Protein AF-A0A392NIC7-F1 (afdb_monomer)

pLDDT: mean 92.26, std 9.07, range [43.09, 98.81]

Radius of gyration: 23.96 Å; Cα contacts (8 Å, |Δi|>4): 378; chains: 1; bounding box: 56×52×59 Å

Solvent-accessible surface area (backbone atoms only — not comparable to full-atom values): 13527 Å² total; per-residue (Å²): 103,79,63,53,37,54,49,46,28,49,48,51,67,67,32,65,73,51,46,53,57,34,44,76,71,74,44,79,64,63,86,39,50,43,49,47,68,32,72,59,62,77,89,49,81,91,46,45,89,86,62,54,58,24,38,46,47,43,23,38,37,71,97,63,95,54,95,70,60,49,21,82,74,19,49,53,53,43,60,48,43,33,30,34,60,78,78,62,42,81,77,46,78,43,84,78,42,94,52,81,60,55,76,90,54,61,82,68,36,89,66,63,25,71,86,54,83,45,77,64,87,83,81,77,74,91,83,86,64,76,42,96,85,37,70,82,55,49,76,58,89,50,36,40,39,41,92,53,35,36,33,31,61,48,75,42,52,40,44,16,64,29,42,30,56,31,27,39,53,52,74,95,72,35,78,42,80,76,43,67,69,49,68,52,86,66,47,75,53,73,48,87,48,84,50,90,85,41,50,60,44,56,48,38,47,21,79,76,69,12,46,29,64,67,55,75,87,83,78,86,78,76,80,70,55,109

Organism: NCBI:txid97028

Mean predicted aligned error: 5.26 Å

InterPro domains:
  IPR000269 Copper amine oxidase [PTHR10638] (1-220)
  IPR015798 Copper amine oxidase, catalytic domain [PF01179] (138-220)
  IPR015802 Copper amine oxidase, N3-terminal [PF02728] (2-101)
  IPR016182 Copper amine oxidase, N-terminal [SSF54416] (3-114)
  IPR036460 Copper amine oxidase, catalytic domain superfamily [G3DSA:2.70.98.20] (117-222)
  IPR036460 Copper amine oxidase, catalytic domain superfamily [SSF49998] (120-219)

Foldseek 3Di:
DVVLLVLLLVLQLPPVVNCVLCVVQVRNDSVQKHKGFADQACDDPVNPVPFDKTWIWIFGFDPAPDPQTDRVQWTQDQWTWMARSVVSHTDDIDNGDRDHTDDDDLVVGPDAQVRSVGHDDPPDDDDDDEDPPDDQWDDDPQWIDHPQWIWGWDADQQFGTKIAQIWGQDPPVGTGTDDGIDTDNWDWDQDDDCDPPRNRRIDGCRVPPNPNNPDDDDDDDDPHDD

Nearest PDB structures (foldseek):
  3nbb-assembly1_A  TM=8.917E-01  e=3.736E-16  Ogataea angusta
  3sxx-assembly4_B  TM=8.957E-01  e=6.678E-16  Ogataea angusta
  3sxx-assembly1_A  TM=8.751E-01  e=2.794E-16  Ogataea angusta
  4kff-assembly1_A  TM=8.756E-01  e=2.961E-16  Ogataea angusta
  3sxx-assembly4_C  TM=8.778E-01  e=4.713E-16  Ogataea angusta

Sequence (226 aa):
DAMEYAECEAVVKDFPPFREAMKRRGIEDMDLVMVDAWCVGYHSEADAPNRRLAKPLIFCRSESDCPMENGYARPVEGISILVDIQNMVVLEFEDRKLIPLPPTDPLRNYTSGETRGGVDRSDVKPLQIIQPEGPSFRVNGHFIQWQKWNFRIGFTPREGLVIYSVAYIDGSRGRRPVAHRLSFVEMVVPYGDPNDPHYRKNAFDAGEDGLGKNAHSLKKVGYILF

Structure (mmCIF, N/CA/C/O backbone):
data_AF-A0A392NIC7-F1
#
_entry.id   AF-A0A392NIC7-F1
#
loop_
_atom_site.group_PDB
_atom_site.id
_atom_site.type_symbol
_atom_site.label_atom_id
_atom_site.label_alt_id
_atom_site.label_comp_id
_atom_site.label_asym_id
_atom_site.label_entity_id
_atom_site.label_seq_id
_atom_site.pdbx_PDB_ins_code
_atom_site.Cartn_x
_atom_site.Cartn_y
_atom_site.Cartn_z
_atom_site.occupancy
_atom_site.B_iso_or_equiv
_atom_site.auth_seq_id
_atom_site.auth_comp_id
_atom_site.auth_asym_id
_atom_site.auth_atom_id
_atom_site.pdbx_PDB_model_num
ATOM 1 N N . ASP A 1 1 ? -8.813 -8.831 0.743 1.00 77.50 1 ASP A N 1
ATOM 2 C CA . ASP A 1 1 ? -8.877 -8.235 -0.598 1.00 77.50 1 ASP A CA 1
ATOM 3 C C . ASP A 1 1 ? -9.541 -6.861 -0.472 1.00 77.50 1 ASP A C 1
ATOM 5 O O . ASP A 1 1 ? -9.820 -6.466 0.648 1.00 77.50 1 ASP A O 1
ATOM 9 N N . ALA A 1 2 ? -9.702 -6.082 -1.548 1.00 84.00 2 ALA A N 1
ATOM 10 C CA . ALA A 1 2 ? -10.230 -4.716 -1.391 1.00 84.00 2 ALA A CA 1
ATOM 11 C C . ALA A 1 2 ? -11.703 -4.698 -0.933 1.00 84.00 2 ALA A C 1
ATOM 13 O O . ALA A 1 2 ? -12.124 -3.767 -0.256 1.00 84.00 2 ALA A O 1
ATOM 14 N N . MET A 1 3 ? -12.465 -5.736 -1.285 1.00 91.12 3 MET A N 1
ATOM 15 C CA . MET A 1 3 ? -13.864 -5.887 -0.896 1.00 91.12 3 MET A CA 1
ATOM 16 C C . MET A 1 3 ? -13.969 -6.304 0.573 1.00 91.12 3 MET A C 1
ATOM 18 O O . MET A 1 3 ? -14.698 -5.663 1.317 1.00 91.12 3 MET A O 1
ATOM 22 N N . GLU A 1 4 ? -13.146 -7.259 1.018 1.00 92.00 4 GLU A N 1
ATOM 23 C CA . GLU A 1 4 ? -13.046 -7.658 2.428 1.00 92.00 4 GLU A CA 1
ATOM 24 C C . GLU A 1 4 ? -12.714 -6.462 3.339 1.00 92.00 4 GLU A C 1
ATOM 26 O O . GLU A 1 4 ? -13.202 -6.397 4.462 1.00 92.00 4 GLU A O 1
ATOM 31 N N . TYR A 1 5 ? -11.894 -5.504 2.883 1.00 92.94 5 TYR A N 1
ATOM 32 C CA . TYR A 1 5 ? -11.555 -4.315 3.682 1.00 92.94 5 TYR A CA 1
ATOM 33 C C . TYR A 1 5 ? -12.753 -3.370 3.818 1.00 92.94 5 TYR A C 1
ATOM 35 O O . TYR A 1 5 ? -13.029 -2.902 4.920 1.00 92.94 5 TYR A O 1
ATOM 43 N N . ALA A 1 6 ? -13.505 -3.152 2.735 1.00 95.06 6 ALA A N 1
ATOM 44 C CA . ALA A 1 6 ? -14.722 -2.342 2.765 1.00 95.06 6 ALA A CA 1
ATOM 45 C C . ALA A 1 6 ? -15.839 -2.994 3.603 1.00 95.06 6 ALA A C 1
ATOM 47 O O . ALA A 1 6 ? -16.538 -2.313 4.350 1.00 95.06 6 ALA A O 1
ATOM 48 N N . GLU A 1 7 ? -15.993 -4.315 3.514 1.00 97.06 7 GLU A N 1
ATOM 49 C CA . GLU A 1 7 ? -16.955 -5.079 4.314 1.00 97.06 7 GLU A CA 1
ATOM 50 C C . GLU A 1 7 ? -16.577 -5.082 5.801 1.00 97.06 7 GLU A C 1
ATOM 52 O O . GLU A 1 7 ? -17.439 -4.861 6.652 1.00 97.06 7 GLU A O 1
ATOM 57 N N . CYS A 1 8 ? -15.289 -5.247 6.125 1.00 97.75 8 CYS A N 1
ATOM 58 C CA . CYS A 1 8 ? -14.784 -5.122 7.493 1.00 97.75 8 CYS A CA 1
ATOM 59 C C . CYS A 1 8 ? -15.064 -3.725 8.066 1.00 97.75 8 CYS A C 1
ATOM 61 O O . CYS A 1 8 ? -15.562 -3.609 9.188 1.00 97.75 8 CYS A O 1
ATOM 63 N N . GLU A 1 9 ? -14.807 -2.669 7.286 1.00 97.81 9 GLU A N 1
ATOM 64 C CA . GLU A 1 9 ? -15.147 -1.301 7.675 1.00 97.81 9 GLU A CA 1
ATOM 65 C C . GLU A 1 9 ? -16.646 -1.156 7.975 1.00 97.81 9 GLU A C 1
ATOM 67 O O . GLU A 1 9 ? -17.011 -0.645 9.038 1.00 97.81 9 GLU A O 1
ATOM 72 N N . ALA A 1 10 ? -17.513 -1.634 7.080 1.00 97.75 10 ALA A N 1
ATOM 73 C CA . ALA A 1 10 ? -18.961 -1.543 7.244 1.00 97.75 10 ALA A CA 1
ATOM 74 C C . ALA A 1 10 ? -19.446 -2.265 8.513 1.00 97.75 10 ALA A C 1
ATOM 76 O O . ALA A 1 10 ? -20.148 -1.675 9.333 1.00 97.75 10 ALA A O 1
ATOM 77 N N . VAL A 1 11 ? -18.998 -3.506 8.731 1.00 98.31 11 VAL A N 1
ATOM 78 C CA . VAL A 1 11 ? -19.351 -4.313 9.912 1.00 98.31 11 VAL A CA 1
ATOM 79 C C . VAL A 1 11 ? -18.958 -3.619 11.212 1.00 98.31 11 VAL A C 1
ATOM 81 O O . VAL A 1 11 ? -19.729 -3.616 12.173 1.00 98.31 11 VAL A O 1
ATOM 84 N N . VAL A 1 12 ? -17.770 -3.013 11.257 1.00 98.50 12 VAL A N 1
ATOM 85 C CA . VAL A 1 12 ? -17.313 -2.271 12.436 1.00 98.50 12 VAL A CA 1
ATOM 86 C C . VAL A 1 12 ? -18.156 -1.011 12.641 1.00 98.50 12 VAL A C 1
ATOM 88 O O . VAL A 1 12 ? -18.599 -0.763 13.762 1.00 98.50 12 VAL A O 1
ATOM 91 N N . LYS A 1 13 ? -18.437 -0.241 11.582 1.00 98.31 13 LYS A N 1
ATOM 92 C CA . LYS A 1 13 ? -19.239 0.999 11.648 1.00 98.31 13 LYS A CA 1
ATOM 93 C C . LYS A 1 13 ? -20.701 0.761 12.043 1.00 98.31 13 LYS A C 1
ATOM 95 O O . LYS A 1 13 ? -21.307 1.632 12.679 1.00 98.31 13 LYS A O 1
ATOM 100 N N . ASP A 1 14 ? -21.241 -0.411 11.728 1.00 98.00 14 ASP A N 1
ATOM 101 C CA . ASP A 1 14 ? -22.593 -0.822 12.113 1.00 98.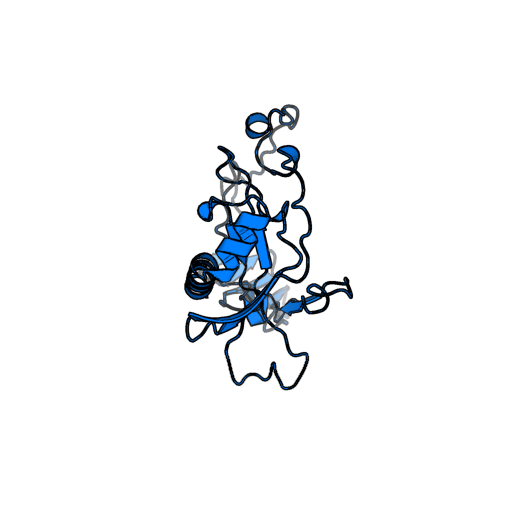00 14 ASP A CA 1
ATOM 102 C C . ASP A 1 14 ? -22.664 -1.425 13.521 1.00 98.00 14 ASP A C 1
ATOM 104 O O . ASP A 1 14 ? -23.746 -1.502 14.109 1.00 98.00 14 ASP A O 1
ATOM 108 N N . PHE A 1 15 ? -21.526 -1.801 14.114 1.00 98.56 15 PHE A N 1
ATOM 109 C CA . PHE A 1 15 ? -21.492 -2.431 15.428 1.00 98.56 15 PHE A CA 1
ATOM 110 C C . PHE A 1 15 ? -21.932 -1.450 16.538 1.00 98.56 15 PHE A C 1
ATOM 112 O O . PHE A 1 15 ? -21.233 -0.466 16.808 1.00 98.56 15 PHE A O 1
ATOM 119 N N . PRO A 1 16 ? -23.060 -1.683 17.248 1.00 98.38 16 PRO A N 1
ATOM 120 C CA . PRO A 1 16 ? -23.617 -0.686 18.167 1.00 98.38 16 PRO A CA 1
ATOM 121 C C . PRO A 1 16 ? -22.662 -0.239 19.290 1.00 98.38 16 PRO A C 1
ATOM 123 O O . PRO A 1 16 ? -22.561 0.968 19.518 1.00 98.38 16 PRO A O 1
ATOM 126 N N . PRO A 1 17 ? -21.896 -1.135 19.954 1.00 98.31 17 PRO A N 1
ATOM 127 C CA . PRO A 1 17 ? -20.905 -0.713 20.946 1.00 98.31 17 PRO A CA 1
ATOM 128 C C . PRO A 1 17 ? -19.819 0.219 20.385 1.00 98.31 17 PRO A C 1
ATOM 130 O O . PRO A 1 17 ? -19.387 1.137 21.085 1.00 98.31 17 PRO A O 1
ATOM 133 N N . PHE A 1 18 ? -19.415 0.029 19.122 1.00 98.44 18 PHE A N 1
ATOM 134 C CA . PHE A 1 18 ? -18.456 0.909 18.451 1.00 98.44 18 PHE A CA 1
ATOM 135 C C . PHE A 1 18 ? -19.055 2.296 18.215 1.00 98.44 18 PHE A C 1
ATOM 137 O O . PHE A 1 18 ? -18.432 3.299 18.562 1.00 98.44 18 PHE A O 1
ATOM 144 N N . ARG A 1 19 ? -20.300 2.366 17.730 1.00 98.25 19 ARG A N 1
ATOM 145 C CA . ARG A 1 19 ? -21.015 3.638 17.529 1.00 98.25 19 ARG A CA 1
ATOM 146 C C . ARG A 1 19 ? -21.148 4.432 18.829 1.00 98.25 19 ARG A C 1
ATOM 148 O O . ARG A 1 19 ? -20.922 5.638 18.837 1.00 98.25 19 ARG A O 1
ATOM 155 N N . GLU A 1 20 ? -21.451 3.771 19.944 1.00 97.81 20 GLU A N 1
ATOM 156 C CA . GLU A 1 20 ? -21.500 4.436 21.254 1.00 97.81 20 GLU A CA 1
ATOM 157 C C . GLU A 1 20 ? -20.118 4.932 21.714 1.00 97.81 20 GLU A C 1
ATOM 159 O O . GLU A 1 20 ? -20.005 6.012 22.296 1.00 97.81 20 GLU A O 1
ATOM 164 N N . ALA A 1 21 ? -19.043 4.195 21.417 1.00 97.50 21 ALA A N 1
ATOM 165 C CA . ALA A 1 21 ? -17.677 4.644 21.692 1.00 97.50 21 ALA A CA 1
ATOM 166 C C . ALA A 1 21 ? -17.248 5.844 20.828 1.00 97.50 21 ALA A C 1
ATOM 168 O O . ALA A 1 21 ? -16.524 6.713 21.326 1.00 97.50 21 ALA A O 1
ATOM 169 N N . MET A 1 22 ? -17.705 5.914 19.572 1.00 97.69 22 MET A N 1
ATOM 170 C CA . MET A 1 22 ? -17.523 7.073 18.687 1.00 97.69 22 MET A CA 1
ATOM 171 C C . MET A 1 22 ? -18.287 8.295 19.214 1.00 97.69 22 MET A C 1
ATOM 173 O O . MET A 1 22 ? -17.686 9.355 19.394 1.00 97.69 22 MET A O 1
ATOM 177 N N . LYS A 1 23 ? -19.558 8.134 19.606 1.00 96.44 23 LYS A N 1
ATOM 178 C CA . LYS A 1 23 ? -20.361 9.215 20.211 1.00 96.44 23 LYS A CA 1
ATOM 179 C C . LYS A 1 23 ? -19.721 9.791 21.472 1.00 96.44 23 LYS A C 1
ATOM 181 O O . LYS A 1 23 ? -19.649 11.006 21.622 1.00 96.44 23 LYS A O 1
ATOM 186 N N . ARG A 1 24 ? -19.176 8.947 22.361 1.00 95.56 24 ARG A N 1
ATOM 187 C CA . ARG A 1 24 ? -18.426 9.408 23.553 1.00 95.56 24 ARG A CA 1
ATOM 188 C C . ARG A 1 24 ? -17.207 10.271 23.213 1.00 95.56 24 ARG A C 1
ATOM 190 O O . ARG A 1 24 ? -16.754 11.036 24.060 1.00 95.56 24 ARG A O 1
ATOM 197 N N . ARG A 1 25 ? -16.671 10.140 21.999 1.00 95.19 25 ARG A N 1
ATOM 198 C CA . ARG A 1 25 ? -15.554 10.932 21.464 1.00 95.19 25 ARG A CA 1
ATOM 199 C C . ARG A 1 25 ? -16.019 12.142 20.645 1.00 95.19 25 ARG A C 1
ATOM 201 O O . ARG A 1 25 ? -15.178 12.832 20.078 1.00 95.19 25 ARG A O 1
ATOM 208 N N . GLY A 1 26 ? -17.327 12.406 20.593 1.00 93.88 26 GLY A N 1
ATOM 209 C CA . GLY A 1 26 ? -17.918 13.487 19.803 1.00 93.88 26 GLY A CA 1
ATOM 210 C C . GLY A 1 26 ? -17.956 13.203 18.300 1.00 93.88 26 GLY A C 1
ATOM 211 O O . GLY A 1 26 ? -18.016 14.142 17.516 1.00 93.88 26 GLY A O 1
ATOM 212 N N . ILE A 1 27 ? -17.878 11.932 17.893 1.00 95.00 27 ILE A N 1
ATOM 213 C CA . ILE A 1 27 ? -17.964 11.511 16.492 1.00 95.00 27 ILE A CA 1
ATOM 214 C C . ILE A 1 27 ? -19.357 10.924 16.272 1.00 95.00 27 ILE A C 1
ATOM 216 O O . ILE A 1 27 ? -19.650 9.814 16.721 1.00 95.00 27 ILE A O 1
ATOM 220 N N . GLU A 1 28 ? -20.225 11.690 15.619 1.00 92.56 28 GLU A N 1
ATOM 221 C CA . GLU A 1 28 ? -21.591 11.260 15.291 1.00 92.56 28 GLU A CA 1
ATOM 222 C C . GLU A 1 28 ? -21.722 10.812 13.833 1.00 92.56 28 GLU A C 1
ATOM 224 O O . GLU A 1 28 ? -22.462 9.868 13.544 1.00 92.56 28 GLU A O 1
ATOM 229 N N . ASP A 1 29 ? -20.966 11.449 12.937 1.00 94.69 29 ASP A N 1
ATOM 230 C CA . ASP A 1 29 ? -20.912 11.086 11.529 1.00 94.69 29 ASP A CA 1
ATOM 231 C C . ASP A 1 29 ? -19.914 9.943 11.296 1.00 94.69 29 ASP A C 1
ATOM 233 O O . ASP A 1 29 ? -18.691 10.104 11.349 1.00 94.69 29 ASP A O 1
ATOM 237 N N . MET A 1 30 ? -20.460 8.760 11.027 1.00 95.81 30 MET A N 1
ATOM 238 C CA . MET A 1 30 ? -19.669 7.569 10.740 1.00 95.81 30 MET A CA 1
ATOM 239 C C . MET A 1 30 ? -19.042 7.601 9.347 1.00 95.81 30 MET A C 1
ATOM 241 O O . MET A 1 30 ? -18.080 6.869 9.121 1.00 95.81 30 MET A O 1
ATOM 245 N N . ASP A 1 31 ? -19.508 8.445 8.426 1.00 93.38 31 ASP A N 1
ATOM 246 C CA . ASP A 1 31 ? -18.895 8.578 7.102 1.00 93.38 31 ASP A CA 1
ATOM 247 C C . ASP A 1 31 ? -17.496 9.198 7.196 1.00 93.38 31 ASP A C 1
ATOM 249 O O . ASP A 1 31 ? -16.637 8.945 6.348 1.00 93.38 31 ASP A O 1
ATOM 253 N N . LEU A 1 32 ? -17.204 9.928 8.274 1.00 93.88 32 LEU A N 1
ATOM 254 C CA . LEU A 1 32 ? -15.870 10.452 8.570 1.00 93.88 32 LEU A CA 1
ATOM 255 C C . LEU A 1 32 ? -14.923 9.400 9.162 1.00 93.88 32 LEU A C 1
ATOM 257 O O . LEU A 1 32 ? -13.704 9.593 9.127 1.00 93.88 32 LEU A O 1
ATOM 261 N N . VAL A 1 33 ? -15.458 8.300 9.696 1.00 96.25 33 VAL A N 1
ATOM 262 C CA . VAL A 1 33 ? -14.677 7.232 10.327 1.00 96.25 33 VAL A CA 1
ATOM 263 C C . VAL A 1 33 ? -14.124 6.294 9.262 1.00 96.25 33 VAL A C 1
ATOM 265 O O . VAL A 1 33 ? -14.872 5.758 8.447 1.00 96.25 33 VAL A O 1
ATOM 268 N N . MET A 1 34 ? -12.812 6.084 9.320 1.00 96.62 34 MET A N 1
ATOM 269 C CA . MET A 1 34 ? -12.063 5.118 8.524 1.00 96.62 34 MET A CA 1
ATOM 270 C C . MET A 1 34 ? -11.663 3.940 9.413 1.00 96.62 34 MET A C 1
ATOM 272 O O . MET A 1 34 ? -11.208 4.136 10.547 1.00 96.62 34 MET A O 1
ATOM 276 N N . VAL A 1 35 ? -11.816 2.725 8.891 1.00 97.50 35 VAL A N 1
ATOM 277 C CA . VAL A 1 35 ? -11.486 1.480 9.588 1.00 97.50 35 VAL A CA 1
ATOM 278 C C . VAL A 1 35 ? -10.488 0.700 8.738 1.00 97.50 35 VAL A C 1
ATOM 280 O O . VAL A 1 35 ? -10.850 0.057 7.758 1.00 97.50 35 VAL A O 1
ATOM 283 N N . ASP A 1 36 ? -9.223 0.715 9.138 1.00 95.31 36 ASP A N 1
ATOM 284 C CA . ASP A 1 36 ? -8.166 0.016 8.416 1.00 95.31 36 ASP A CA 1
ATOM 285 C C . ASP A 1 36 ? -8.024 -1.404 8.963 1.00 95.31 36 ASP A C 1
ATOM 287 O O . ASP A 1 36 ? -7.561 -1.592 10.091 1.00 95.31 36 ASP A O 1
ATOM 291 N N . ALA A 1 37 ? -8.404 -2.408 8.171 1.00 94.56 37 ALA A N 1
ATOM 292 C CA . ALA A 1 37 ? -8.392 -3.826 8.538 1.00 94.56 37 ALA A CA 1
ATOM 293 C C . ALA A 1 37 ? -6.966 -4.414 8.633 1.00 94.56 37 ALA A C 1
ATOM 295 O O . ALA A 1 37 ? -6.536 -5.202 7.797 1.00 94.56 37 ALA A O 1
ATOM 296 N N . TRP A 1 38 ? -6.231 -4.035 9.679 1.00 94.31 38 TRP A N 1
ATOM 297 C CA . TRP A 1 38 ? -4.864 -4.496 9.925 1.00 94.31 38 TRP A CA 1
ATOM 298 C C . TRP A 1 38 ? -4.782 -5.987 10.258 1.00 94.31 38 TRP A C 1
ATOM 300 O O . TRP A 1 38 ? -5.613 -6.524 10.999 1.00 94.31 38 TRP A O 1
ATOM 310 N N . CYS A 1 39 ? -3.711 -6.624 9.781 1.00 91.19 39 CYS A N 1
ATOM 311 C CA . CYS A 1 39 ? -3.357 -7.995 10.122 1.00 91.19 39 CYS A CA 1
ATOM 312 C C . CYS A 1 39 ? -3.138 -8.169 11.638 1.00 91.19 39 CYS A C 1
ATOM 314 O O . CYS A 1 39 ? -2.837 -7.226 12.384 1.00 91.19 39 CYS A O 1
ATOM 316 N N . VAL A 1 40 ? -3.337 -9.399 12.116 1.00 91.62 40 VAL A N 1
ATOM 317 C CA . VAL A 1 40 ? -3.263 -9.719 13.551 1.00 91.62 40 VAL A CA 1
ATOM 318 C C . VAL A 1 40 ? -1.884 -10.176 14.017 1.00 91.62 40 VAL A C 1
ATOM 320 O O . VAL A 1 40 ? -1.615 -10.099 15.216 1.00 91.62 40 VAL A O 1
ATOM 323 N N . GLY A 1 41 ? -1.021 -10.613 13.095 1.00 91.81 41 GLY A N 1
ATOM 324 C CA . GLY A 1 41 ? 0.226 -11.300 13.428 1.00 91.81 41 GLY A CA 1
ATOM 325 C C . GLY A 1 41 ? -0.008 -12.628 14.163 1.00 91.81 41 GLY A C 1
ATOM 326 O O . GLY A 1 41 ? -1.126 -13.129 14.233 1.00 91.81 41 GLY A O 1
ATOM 327 N N . TYR A 1 42 ? 1.058 -13.204 14.720 1.00 91.75 42 TYR A N 1
ATOM 328 C CA . TYR A 1 42 ? 0.983 -14.384 15.587 1.00 91.75 42 TYR A CA 1
ATOM 329 C C . TYR A 1 42 ? 1.715 -14.093 16.896 1.00 91.75 42 TYR A C 1
ATOM 331 O O . TYR A 1 42 ? 2.947 -14.046 16.917 1.00 91.75 42 TYR A O 1
ATOM 339 N N . HIS A 1 43 ? 0.969 -13.872 17.981 1.00 88.06 43 HIS A N 1
ATOM 340 C CA . HIS A 1 43 ? 1.538 -13.545 19.294 1.00 88.06 43 HIS A CA 1
ATOM 341 C C . HIS A 1 43 ? 1.270 -14.627 20.344 1.00 88.06 43 HIS A C 1
ATOM 343 O O . HIS A 1 43 ? 2.000 -14.725 21.331 1.00 88.06 43 HIS A O 1
ATOM 349 N N . SER A 1 44 ? 0.250 -15.457 20.133 1.00 89.12 44 SER A N 1
ATOM 350 C CA . SER A 1 44 ? -0.071 -16.614 20.967 1.00 89.12 44 SER A CA 1
ATOM 351 C C . SER A 1 44 ? -0.894 -17.641 20.182 1.00 89.12 44 SER A C 1
ATOM 353 O O . SER A 1 44 ? -1.363 -17.352 19.086 1.00 89.12 44 SER A O 1
ATOM 355 N N . GLU A 1 45 ? -1.149 -18.813 20.768 1.00 87.81 45 GLU A N 1
ATOM 356 C CA . GLU A 1 45 ? -2.043 -19.834 20.187 1.00 87.81 45 GLU A CA 1
ATOM 357 C C . GLU A 1 45 ? -3.472 -19.318 19.927 1.00 87.81 45 GLU A C 1
ATOM 359 O O . GLU A 1 45 ? -4.192 -19.875 19.101 1.00 87.81 45 GLU A O 1
ATOM 364 N N . ALA A 1 46 ? -3.892 -18.236 20.595 1.00 80.94 46 ALA A N 1
ATOM 365 C CA . ALA A 1 46 ? -5.170 -17.586 20.307 1.00 80.94 46 ALA A CA 1
ATOM 366 C C . ALA A 1 46 ? -5.204 -16.942 18.905 1.00 80.94 46 ALA A C 1
ATOM 368 O O . ALA A 1 46 ? -6.280 -16.813 18.328 1.00 80.94 46 ALA A O 1
ATOM 369 N N . ASP A 1 47 ? -4.039 -16.593 18.347 1.00 80.94 47 ASP A N 1
ATOM 370 C CA . ASP A 1 47 ? -3.873 -16.040 16.997 1.00 80.94 47 ASP A CA 1
ATOM 371 C C . ASP A 1 47 ? -3.512 -17.128 15.963 1.00 80.94 47 ASP A C 1
ATOM 373 O O . ASP A 1 47 ? -3.099 -16.813 14.844 1.00 80.94 47 ASP A O 1
ATOM 377 N N . ALA A 1 48 ? -3.608 -18.417 16.324 1.00 83.75 48 ALA A N 1
ATOM 378 C CA . ALA A 1 48 ? -3.334 -19.513 15.399 1.00 83.75 48 ALA A CA 1
ATOM 379 C C . ALA A 1 48 ? -4.131 -19.348 14.093 1.00 83.75 48 ALA A C 1
ATOM 381 O O . ALA A 1 48 ? -5.260 -18.855 14.120 1.00 83.75 48 ALA A O 1
ATOM 382 N N . PRO A 1 49 ? -3.595 -19.795 12.939 1.00 84.31 49 PRO A N 1
ATOM 383 C CA . PRO A 1 49 ? -4.218 -19.600 11.627 1.00 84.31 49 PRO A CA 1
ATOM 384 C C . PRO A 1 49 ? -5.427 -20.532 11.399 1.00 84.31 49 PRO A C 1
ATOM 386 O O . PRO A 1 49 ? -5.587 -21.126 10.336 1.00 84.31 49 PRO A O 1
ATOM 389 N N . ASN A 1 50 ? -6.278 -20.696 12.414 1.00 89.75 50 ASN A N 1
ATOM 390 C CA . ASN A 1 50 ? -7.553 -21.402 12.355 1.00 89.75 50 ASN A CA 1
ATOM 391 C C . ASN A 1 50 ? -8.698 -20.497 11.863 1.00 89.75 50 ASN A C 1
ATOM 393 O O . ASN A 1 50 ? -9.749 -21.005 11.474 1.00 89.75 50 ASN A O 1
ATOM 397 N N . ARG A 1 51 ? -8.497 -19.173 11.875 1.00 90.69 51 ARG A N 1
ATOM 398 C CA . ARG A 1 51 ? -9.455 -18.152 11.444 1.00 90.69 51 ARG A CA 1
ATOM 399 C C . ARG A 1 51 ? -8.750 -17.056 10.661 1.00 90.69 51 ARG A C 1
ATOM 401 O O . ARG A 1 51 ? -7.564 -16.793 10.849 1.00 90.69 51 ARG A O 1
ATOM 408 N N . ARG A 1 52 ? -9.511 -16.382 9.803 1.00 93.06 52 ARG A N 1
ATOM 409 C CA . ARG A 1 52 ? -9.066 -15.190 9.083 1.00 93.06 52 ARG A CA 1
ATOM 410 C C . ARG A 1 52 ? -9.450 -13.967 9.912 1.00 93.06 52 ARG A C 1
AT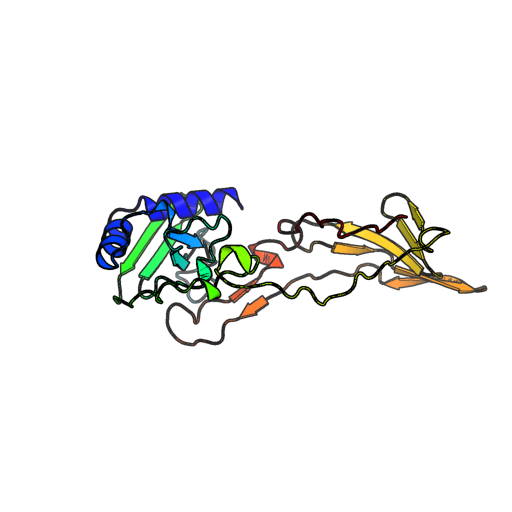OM 412 O O . ARG A 1 52 ? -10.619 -13.594 9.962 1.00 93.06 52 ARG A O 1
ATOM 419 N N . LEU A 1 53 ? -8.480 -13.398 10.619 1.00 94.06 53 LEU A N 1
ATOM 420 C CA . LEU A 1 53 ? -8.715 -12.345 11.604 1.00 94.06 53 LEU A CA 1
ATOM 421 C C . LEU A 1 53 ? -8.117 -11.011 11.153 1.00 94.06 53 LEU A C 1
ATOM 423 O O . LEU A 1 53 ? -7.058 -10.981 10.526 1.00 94.06 53 LEU A O 1
ATOM 427 N N . ALA A 1 54 ? -8.765 -9.917 11.545 1.00 94.69 54 ALA A N 1
ATOM 428 C CA . ALA A 1 54 ? -8.216 -8.568 11.493 1.00 94.69 54 ALA A CA 1
ATOM 429 C C . ALA A 1 54 ? -8.335 -7.901 12.867 1.00 94.69 54 ALA A C 1
ATOM 431 O O . ALA A 1 54 ? -9.291 -8.144 13.608 1.00 94.69 54 ALA A O 1
ATOM 432 N N . LYS A 1 55 ? -7.383 -7.026 13.193 1.00 94.56 55 LYS A N 1
ATOM 433 C CA . LYS A 1 55 ? -7.441 -6.133 14.358 1.00 94.56 55 LYS A CA 1
ATOM 434 C C . LYS A 1 55 ? -7.383 -4.686 13.861 1.00 94.56 55 LYS A C 1
ATOM 436 O O . LYS A 1 55 ? -6.279 -4.122 13.808 1.00 94.56 55 LYS A O 1
ATOM 441 N N . PRO A 1 56 ? -8.531 -4.112 13.450 1.00 95.88 56 PRO A N 1
ATOM 442 C CA . PRO A 1 56 ? -8.560 -2.839 12.754 1.00 95.88 56 PRO A CA 1
ATOM 443 C C . PRO A 1 56 ? -7.975 -1.671 13.547 1.00 95.88 56 PRO A C 1
ATOM 445 O O . PRO A 1 56 ? -8.008 -1.655 14.778 1.00 95.88 56 PRO A O 1
ATOM 448 N N . LEU A 1 57 ? -7.462 -0.681 12.821 1.00 95.81 57 LEU A N 1
ATOM 449 C CA . LEU A 1 57 ? -7.085 0.625 13.351 1.00 95.81 57 LEU A CA 1
ATOM 450 C C . LEU A 1 57 ? -8.090 1.668 12.885 1.00 95.81 57 LEU A C 1
ATOM 452 O O . LEU A 1 57 ? -8.557 1.620 11.750 1.00 95.81 57 LEU A O 1
ATOM 456 N N . ILE A 1 58 ? -8.419 2.604 13.767 1.00 97.06 58 ILE A N 1
ATOM 457 C CA . ILE A 1 58 ? -9.494 3.559 13.526 1.00 97.06 58 ILE A CA 1
ATOM 458 C C . ILE A 1 58 ? -8.905 4.950 13.351 1.00 97.06 58 ILE A C 1
ATOM 460 O O . ILE A 1 58 ? -8.084 5.399 14.153 1.00 97.06 58 ILE A O 1
ATOM 464 N N . PHE A 1 59 ? -9.365 5.649 12.324 1.00 96.62 59 PHE A N 1
ATOM 465 C CA . PHE A 1 59 ? -8.997 7.028 12.039 1.00 96.62 59 PHE A CA 1
ATOM 466 C C . PHE A 1 59 ? -10.256 7.843 11.763 1.00 96.62 59 PHE A C 1
ATOM 468 O O . PHE A 1 59 ? -11.284 7.298 11.368 1.00 96.62 59 PHE A O 1
ATOM 475 N N . CYS A 1 60 ? -10.198 9.154 11.977 1.00 95.06 60 CYS A N 1
ATOM 476 C CA . CYS A 1 60 ? -11.350 10.023 11.759 1.00 95.06 60 CYS A CA 1
ATOM 477 C C . CYS A 1 60 ? -10.965 11.238 10.922 1.00 95.06 60 CYS A C 1
ATOM 479 O O . CYS A 1 60 ? -10.219 12.116 11.363 1.00 95.06 60 CYS A O 1
ATOM 481 N N . ARG A 1 61 ? -11.547 11.342 9.730 1.00 92.75 61 ARG A N 1
ATOM 482 C CA . ARG A 1 61 ? -11.476 12.557 8.916 1.00 92.75 61 ARG A CA 1
ATOM 483 C C . ARG A 1 61 ? -12.134 13.727 9.647 1.00 92.75 61 ARG A C 1
ATOM 485 O O . ARG A 1 61 ? -12.887 13.538 10.606 1.00 92.75 61 ARG A O 1
ATOM 492 N N . SER A 1 62 ? -11.776 14.942 9.256 1.00 87.19 62 SER A N 1
ATOM 493 C CA . SER A 1 62 ? -12.501 16.135 9.686 1.00 87.19 62 SER A CA 1
ATOM 494 C C . SER A 1 62 ? -13.655 16.417 8.721 1.00 87.19 62 SER A C 1
ATOM 496 O O . SER A 1 62 ? -13.610 15.984 7.569 1.00 87.19 62 SER A O 1
ATOM 498 N N . GLU A 1 63 ? -14.690 17.120 9.187 1.00 77.19 63 GLU A N 1
ATOM 499 C CA . GLU A 1 63 ? -15.668 17.726 8.280 1.00 77.19 63 GLU A CA 1
ATOM 500 C C . GLU A 1 63 ? -14.939 18.789 7.458 1.00 77.19 63 GLU A C 1
ATOM 502 O O . GLU A 1 63 ? -14.442 19.781 7.995 1.00 77.19 63 GLU A O 1
ATOM 507 N N . SER A 1 64 ? -14.784 18.524 6.166 1.00 71.62 64 SER A N 1
ATOM 508 C CA . SER A 1 64 ? -13.915 19.292 5.286 1.00 71.62 64 SER A CA 1
ATOM 509 C C . SER A 1 64 ? -14.381 19.109 3.849 1.00 71.62 64 SER A C 1
ATOM 511 O O . SER A 1 64 ? -14.691 17.995 3.428 1.00 71.62 64 SER A O 1
ATOM 513 N N . ASP A 1 65 ? -14.367 20.191 3.073 1.00 66.75 65 ASP A N 1
ATOM 514 C CA . ASP A 1 65 ? -14.648 20.151 1.632 1.00 66.75 65 ASP A CA 1
ATOM 515 C C . ASP A 1 65 ? -13.485 19.532 0.832 1.00 66.75 65 ASP A C 1
ATOM 517 O O . ASP A 1 65 ? -13.523 19.461 -0.398 1.00 66.75 65 ASP A O 1
ATOM 521 N N . CYS A 1 66 ? -12.416 19.100 1.511 1.00 67.44 66 CYS A N 1
ATOM 522 C CA . CYS A 1 66 ? -11.268 18.469 0.889 1.00 67.44 66 CYS A CA 1
ATOM 523 C C . CYS A 1 66 ? -11.592 17.013 0.501 1.00 67.44 66 CYS A C 1
ATOM 525 O O . CYS A 1 66 ? -11.672 16.145 1.374 1.00 67.44 66 CYS A O 1
ATOM 527 N N . PRO A 1 67 ? -11.657 16.670 -0.801 1.00 63.28 67 PRO A N 1
ATOM 528 C CA . PRO A 1 67 ? -11.877 15.286 -1.231 1.00 63.28 67 PRO A CA 1
ATOM 529 C C . PRO A 1 67 ? -10.705 14.350 -0.879 1.00 63.28 67 PRO A C 1
ATOM 531 O O . PRO A 1 67 ? -10.811 13.139 -1.047 1.00 63.28 67 PRO A O 1
ATOM 534 N N . MET A 1 68 ? -9.580 14.904 -0.414 1.00 74.56 68 MET A N 1
ATOM 535 C CA . MET A 1 68 ? -8.348 14.197 -0.052 1.00 74.56 68 MET A CA 1
ATOM 536 C C . MET A 1 68 ? -7.966 14.418 1.421 1.00 74.56 68 MET A C 1
ATOM 538 O O . MET A 1 68 ? -6.782 14.448 1.757 1.00 74.56 68 MET A O 1
ATOM 542 N N . GLU A 1 69 ? -8.957 14.622 2.290 1.00 86.50 69 GLU A N 1
ATOM 543 C CA . GLU A 1 69 ? -8.746 14.791 3.729 1.00 86.50 69 GLU A CA 1
ATOM 544 C C . GLU A 1 69 ? -7.928 13.630 4.322 1.00 86.50 69 GLU A C 1
ATOM 546 O O . GLU A 1 69 ? -8.256 12.451 4.159 1.00 86.50 69 GLU A O 1
ATOM 551 N N . ASN A 1 70 ? -6.863 13.967 5.048 1.00 91.31 70 ASN A N 1
ATOM 552 C CA . ASN A 1 70 ? -5.938 13.002 5.622 1.00 91.31 70 ASN A CA 1
ATOM 553 C C . ASN A 1 70 ? -6.435 12.475 6.981 1.00 91.31 70 ASN A C 1
ATOM 555 O O . ASN A 1 70 ? -6.010 12.945 8.039 1.00 91.31 70 ASN A O 1
ATOM 559 N N . GLY A 1 71 ? -7.295 11.453 6.962 1.00 93.06 71 GLY A N 1
ATOM 560 C CA . GLY A 1 71 ? -7.801 10.814 8.186 1.00 93.06 71 GLY A CA 1
ATOM 561 C C . GLY A 1 71 ? -6.703 10.229 9.084 1.00 93.06 71 GLY A C 1
ATOM 562 O O . GLY A 1 71 ? -6.808 10.308 10.309 1.00 93.06 71 GLY A O 1
ATOM 563 N N . TYR A 1 72 ? -5.598 9.741 8.507 1.00 94.56 72 TYR A N 1
ATOM 564 C CA . TYR A 1 72 ? -4.466 9.172 9.255 1.00 94.56 72 TYR A CA 1
ATOM 565 C C . TYR A 1 72 ? -3.821 10.146 10.248 1.00 94.56 72 TYR A C 1
ATOM 567 O O . TYR A 1 72 ? -3.176 9.723 11.206 1.00 94.56 72 TYR A O 1
ATOM 575 N N . ALA A 1 73 ? -4.018 11.454 10.066 1.00 94.50 73 ALA A N 1
ATOM 576 C CA . ALA A 1 73 ? -3.555 12.484 10.990 1.00 94.50 73 ALA A CA 1
ATOM 577 C C . ALA A 1 73 ? -4.352 12.557 12.309 1.00 94.50 73 ALA A C 1
ATOM 579 O O . ALA A 1 73 ? -3.989 13.329 13.207 1.00 94.50 73 ALA A O 1
ATOM 580 N N . ARG A 1 74 ? -5.456 11.807 12.413 1.00 95.44 74 ARG A N 1
ATOM 581 C CA . ARG A 1 74 ? -6.391 11.810 13.543 1.00 95.44 74 ARG A CA 1
ATOM 582 C C . ARG A 1 74 ? -6.784 10.371 13.926 1.00 95.44 74 ARG A C 1
ATOM 584 O O . ARG A 1 74 ? -7.942 9.985 13.747 1.00 95.44 74 ARG A O 1
ATOM 591 N N . PRO A 1 75 ? -5.836 9.561 14.436 1.00 95.69 75 PRO A N 1
ATOM 592 C CA . PRO A 1 75 ? -6.139 8.239 14.976 1.00 95.69 75 PRO A CA 1
ATOM 593 C C . PRO A 1 75 ? -7.128 8.321 16.141 1.00 95.69 75 PRO A C 1
ATOM 595 O O . PRO A 1 75 ? -7.061 9.226 16.979 1.00 95.69 75 PRO A O 1
ATOM 598 N N . VAL A 1 76 ? -8.029 7.344 16.200 1.00 96.19 76 VAL A N 1
ATOM 599 C CA . VAL A 1 76 ? -8.943 7.131 17.320 1.00 96.19 76 VAL A CA 1
ATOM 600 C C . VAL A 1 76 ? -8.362 6.034 18.205 1.00 96.19 76 VAL A C 1
ATOM 602 O O . VAL A 1 76 ? -8.540 4.844 17.960 1.00 96.19 76 VAL A O 1
ATOM 605 N N . GLU A 1 77 ? -7.641 6.460 19.237 1.00 94.81 77 GLU A N 1
ATOM 606 C CA . GLU A 1 77 ? -6.899 5.564 20.121 1.00 94.81 77 GLU A CA 1
ATOM 607 C C . GLU A 1 77 ? -7.737 5.050 21.307 1.00 94.81 77 GLU A C 1
ATOM 609 O O . GLU A 1 77 ? -8.789 5.593 21.677 1.00 94.81 77 GLU A O 1
ATOM 614 N N . GLY A 1 78 ? -7.222 3.991 21.940 1.00 94.06 78 GLY A N 1
ATOM 615 C CA . GLY A 1 78 ? -7.793 3.397 23.152 1.00 94.06 78 GLY A CA 1
ATOM 616 C C . GLY A 1 78 ? -8.962 2.442 22.906 1.00 94.06 78 GLY A C 1
ATOM 617 O O . GLY A 1 78 ? -9.638 2.065 23.863 1.00 94.06 78 GLY A O 1
ATOM 618 N N . ILE A 1 79 ? -9.182 2.042 21.652 1.00 94.44 79 ILE A N 1
ATOM 619 C CA . ILE A 1 79 ? -10.163 1.032 21.248 1.00 94.44 79 ILE A CA 1
ATOM 620 C C . ILE A 1 79 ? -9.423 -0.186 20.691 1.00 94.44 79 ILE A C 1
ATOM 622 O O . ILE A 1 79 ? -8.481 -0.044 19.914 1.00 94.44 79 ILE A O 1
ATOM 626 N N . SER A 1 80 ? -9.873 -1.380 21.069 1.00 94.62 80 SER A N 1
ATOM 627 C CA . SER A 1 80 ? -9.443 -2.654 20.496 1.00 94.62 80 SER A CA 1
ATOM 628 C C . SER A 1 80 ? -10.641 -3.360 19.873 1.00 94.62 80 SER A C 1
ATOM 630 O O . SER A 1 80 ? -11.710 -3.431 20.482 1.00 94.62 80 SER A O 1
ATOM 632 N N . ILE A 1 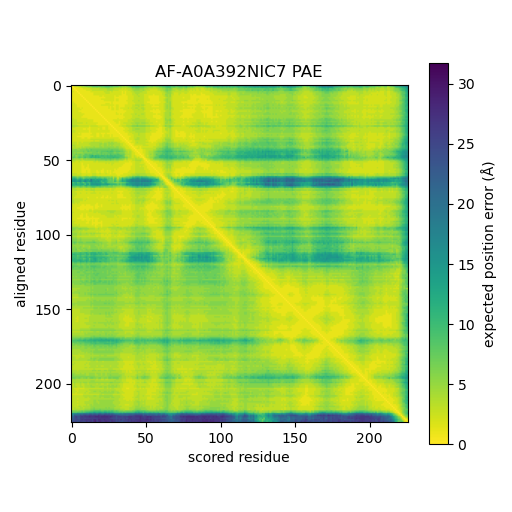81 ? -10.463 -3.875 18.658 1.00 96.56 81 ILE A N 1
ATOM 633 C CA . ILE A 1 81 ? -11.492 -4.593 17.905 1.00 96.56 81 ILE A CA 1
ATOM 634 C C . ILE A 1 81 ? -10.840 -5.828 17.290 1.00 96.56 81 ILE A C 1
ATOM 636 O O . ILE A 1 81 ? -9.763 -5.721 16.704 1.00 96.56 81 ILE A O 1
ATOM 640 N N . LEU A 1 82 ? -11.494 -6.980 17.405 1.00 95.69 82 LEU A N 1
ATOM 641 C CA . LEU A 1 82 ? -11.133 -8.199 16.687 1.00 95.69 82 LEU A CA 1
ATOM 642 C C . LEU A 1 82 ? -12.282 -8.578 15.759 1.00 95.69 82 LEU A C 1
ATOM 644 O O . LEU A 1 82 ? -13.417 -8.739 16.208 1.00 95.69 82 LEU A O 1
ATOM 648 N N . VAL A 1 83 ? -11.983 -8.745 14.477 1.00 97.12 83 VAL A N 1
ATOM 649 C CA . VAL A 1 83 ? -12.968 -9.078 13.446 1.00 97.12 83 VAL A CA 1
ATOM 650 C C . VAL A 1 83 ? -12.600 -10.410 12.812 1.00 97.12 83 VAL A C 1
ATOM 652 O O . VAL A 1 83 ? -11.456 -10.618 12.409 1.00 97.12 83 VAL A O 1
ATOM 655 N N . ASP A 1 84 ? -13.576 -11.308 12.707 1.00 95.50 84 ASP A N 1
ATOM 656 C CA . ASP A 1 84 ? -13.509 -12.431 11.778 1.00 95.5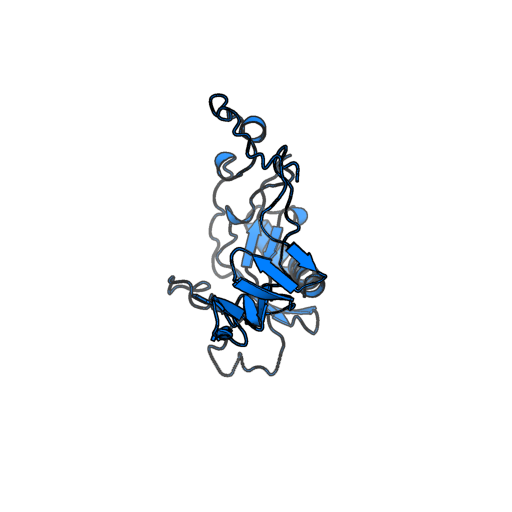0 84 ASP A CA 1
ATOM 657 C C . ASP A 1 84 ? -13.881 -11.916 10.392 1.00 95.50 84 ASP A C 1
ATOM 659 O O . ASP A 1 84 ? -15.055 -11.666 10.117 1.00 95.50 84 ASP A O 1
ATOM 663 N N . ILE A 1 85 ? -12.882 -11.739 9.532 1.00 94.88 85 ILE A N 1
ATOM 664 C CA . ILE A 1 85 ? -13.091 -11.198 8.185 1.00 94.88 85 ILE A CA 1
ATOM 665 C C . ILE A 1 85 ? -13.545 -12.264 7.188 1.00 94.88 85 ILE A C 1
ATOM 667 O O . ILE A 1 85 ? -13.875 -11.934 6.062 1.00 94.88 85 ILE A O 1
ATOM 671 N N . GLN A 1 86 ? -13.583 -13.542 7.568 1.00 93.75 86 GLN A N 1
ATOM 672 C CA . GLN A 1 86 ? -14.207 -14.565 6.731 1.00 93.75 86 GLN A CA 1
ATOM 673 C C . GLN A 1 86 ? -15.727 -14.575 6.917 1.00 93.75 86 GLN A C 1
ATOM 675 O O . GLN A 1 86 ? -16.462 -14.784 5.957 1.00 93.75 86 GLN A O 1
ATOM 680 N N . ASN A 1 87 ? -16.196 -14.370 8.149 1.00 95.69 87 ASN A N 1
ATOM 681 C CA . ASN A 1 87 ? -17.624 -14.373 8.477 1.00 95.69 87 ASN A CA 1
ATOM 682 C C . ASN A 1 87 ? -18.225 -12.966 8.599 1.00 95.69 87 ASN A C 1
ATOM 684 O O . ASN A 1 87 ? -19.438 -12.847 8.745 1.00 95.69 87 ASN A O 1
ATOM 688 N N . MET A 1 88 ? -17.393 -11.921 8.542 1.00 96.88 88 MET A N 1
ATOM 689 C CA . MET A 1 88 ? -17.786 -10.517 8.681 1.00 96.88 88 MET A CA 1
ATOM 690 C C . MET A 1 88 ? -18.510 -10.239 10.008 1.00 96.88 88 MET A C 1
ATOM 692 O O . MET A 1 88 ? -19.602 -9.679 10.053 1.00 96.88 88 MET A O 1
ATOM 696 N N . VAL A 1 89 ? -17.876 -10.648 11.118 1.00 97.31 89 VAL A N 1
ATOM 697 C CA . VAL A 1 89 ? -18.416 -10.503 12.483 1.00 97.31 89 VAL A CA 1
ATOM 698 C C . VAL A 1 89 ? -17.366 -9.934 13.437 1.00 97.31 89 VAL A C 1
ATOM 700 O O . VAL A 1 89 ? -16.232 -10.415 13.491 1.00 97.31 89 VAL A O 1
ATOM 703 N N . VAL A 1 90 ? -17.767 -8.952 14.248 1.00 98.31 90 VAL A N 1
ATOM 704 C CA . VAL A 1 90 ? -16.974 -8.469 15.389 1.00 98.31 90 VAL A CA 1
ATOM 705 C C . VAL A 1 90 ? -16.998 -9.516 16.504 1.00 98.31 90 VAL A C 1
ATOM 707 O O . VAL A 1 90 ? -18.061 -9.863 17.016 1.00 98.31 90 VAL A O 1
ATOM 710 N N . LEU A 1 91 ? -15.826 -10.019 16.879 1.00 96.00 91 LEU A N 1
ATOM 711 C CA . LEU A 1 91 ? -15.654 -11.042 17.913 1.00 96.00 91 LEU A CA 1
ATOM 712 C C . LEU A 1 91 ? -15.395 -10.436 19.283 1.00 96.00 91 LEU A C 1
ATOM 714 O O . LEU A 1 91 ? -15.940 -10.894 20.283 1.00 96.00 91 LEU A O 1
ATOM 718 N N . GLU A 1 92 ? -14.547 -9.413 19.309 1.00 96.00 92 GLU A N 1
ATOM 719 C CA . GLU A 1 92 ? -14.136 -8.727 20.524 1.00 96.00 92 GLU A CA 1
ATOM 720 C C . GLU A 1 92 ? -14.180 -7.226 20.278 1.00 96.00 92 GLU A C 1
ATOM 722 O O . GLU A 1 92 ? -13.816 -6.738 19.204 1.00 96.00 92 GLU A O 1
ATOM 727 N N . PHE A 1 93 ? -14.625 -6.499 21.294 1.00 97.88 93 PHE A N 1
ATOM 728 C CA . PHE A 1 93 ? -14.660 -5.051 21.292 1.00 97.88 93 PHE A CA 1
ATOM 729 C C . PHE A 1 93 ? -14.388 -4.536 22.698 1.00 97.88 93 PHE A C 1
ATOM 731 O O . PHE A 1 93 ? -15.112 -4.863 23.639 1.00 97.88 93 PHE A O 1
ATOM 738 N N . GLU A 1 94 ? -13.373 -3.690 22.827 1.00 96.38 94 GLU A N 1
ATOM 739 C CA . GLU A 1 94 ? -13.004 -3.063 24.088 1.00 96.38 94 GLU A CA 1
ATOM 740 C C . GLU A 1 94 ? -12.728 -1.574 23.871 1.00 96.38 94 GLU A C 1
ATOM 742 O O . GLU A 1 94 ? -11.819 -1.201 23.130 1.00 96.38 94 GLU A O 1
ATOM 747 N N . ASP A 1 95 ? -13.473 -0.708 24.560 1.00 95.88 95 ASP A N 1
ATOM 748 C CA . ASP A 1 95 ? -13.142 0.715 24.689 1.00 95.88 95 ASP A CA 1
ATOM 749 C C . ASP A 1 95 ? -12.382 0.923 26.006 1.00 95.88 95 ASP A C 1
ATOM 751 O O . ASP A 1 95 ? -12.978 1.115 27.066 1.00 95.88 95 ASP A O 1
ATOM 755 N N . ARG A 1 96 ? -11.055 0.789 25.945 1.00 92.06 96 ARG A N 1
ATOM 756 C CA . ARG A 1 96 ? -10.165 0.727 27.114 1.00 92.06 96 ARG A CA 1
ATOM 757 C C . ARG A 1 96 ? -9.897 2.101 27.711 1.00 92.06 96 ARG A C 1
ATOM 759 O O . ARG A 1 96 ? -9.780 2.241 28.928 1.00 92.06 96 ARG A O 1
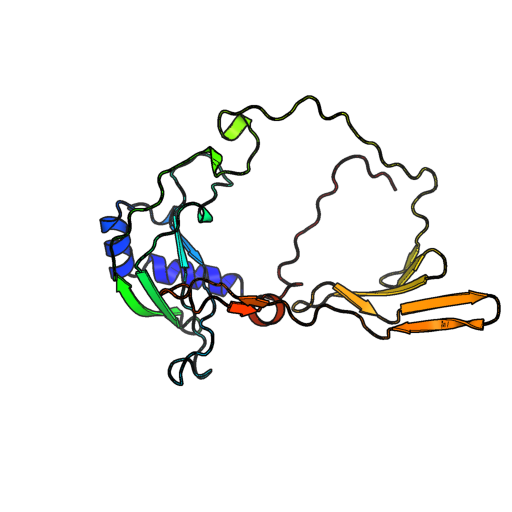ATOM 766 N N . LYS A 1 97 ? -9.725 3.111 26.857 1.00 91.44 97 LYS A N 1
ATOM 767 C CA . LYS A 1 97 ? -9.320 4.453 27.281 1.00 91.44 97 LYS A CA 1
ATOM 768 C C . LYS A 1 97 ? -9.897 5.512 26.359 1.00 91.44 97 LYS A C 1
ATOM 770 O O . LYS A 1 97 ? -9.707 5.468 25.149 1.00 91.44 97 LYS A O 1
ATOM 775 N N . LEU A 1 98 ? -10.506 6.533 26.957 1.00 93.88 98 LEU A N 1
ATOM 776 C CA . LEU A 1 98 ? -10.893 7.735 26.232 1.00 93.88 98 LEU A CA 1
ATOM 777 C C . LEU A 1 98 ? -9.650 8.602 25.993 1.00 93.88 98 LEU A C 1
ATOM 779 O O . LEU A 1 98 ? -9.214 9.346 26.872 1.00 93.88 98 LEU A O 1
ATOM 783 N N . ILE A 1 99 ? -9.051 8.463 24.812 1.00 92.94 99 ILE A N 1
ATOM 784 C CA . ILE A 1 99 ? -7.944 9.305 24.356 1.00 92.94 99 ILE A CA 1
ATOM 785 C C . ILE A 1 99 ? -8.530 10.397 23.451 1.00 92.94 99 ILE A C 1
ATOM 787 O O . ILE A 1 99 ? -9.239 10.059 22.499 1.00 92.94 99 ILE A O 1
ATOM 791 N N . PRO A 1 100 ? -8.281 11.691 23.733 1.00 91.62 100 PRO A N 1
ATOM 792 C CA . PRO A 1 100 ? -8.751 12.770 22.873 1.00 91.62 100 PRO A CA 1
ATOM 793 C C . PRO A 1 100 ? -8.215 12.617 21.450 1.00 91.62 100 PRO A C 1
ATOM 795 O O . PRO A 1 100 ? -7.025 12.351 21.263 1.00 91.62 100 PRO A O 1
ATOM 798 N N . LEU A 1 101 ? -9.076 12.828 20.453 1.00 92.88 101 LEU A N 1
ATOM 799 C CA . LEU A 1 101 ? -8.628 12.885 19.067 1.00 92.88 101 LEU A CA 1
ATOM 800 C C . LEU A 1 101 ? -7.640 14.043 18.897 1.00 92.88 101 LEU A C 1
ATOM 802 O O . LEU A 1 101 ? -7.857 15.122 19.464 1.00 92.88 101 LEU A O 1
ATOM 806 N N . PRO A 1 102 ? -6.602 13.878 18.062 1.00 94.38 102 PRO A N 1
ATOM 807 C CA . PRO A 1 102 ? -5.805 15.012 17.639 1.00 94.38 102 PRO A CA 1
ATOM 808 C C . PRO A 1 102 ? -6.702 16.114 17.045 1.00 94.38 102 PRO A C 1
ATOM 810 O O . PRO A 1 102 ? -7.650 15.808 16.304 1.00 94.38 102 PRO A O 1
ATOM 813 N N . PRO A 1 103 ? -6.424 17.392 17.367 1.00 91.75 103 PRO A N 1
ATOM 814 C CA . PRO A 1 103 ? -7.217 18.505 16.867 1.00 91.75 103 PRO A CA 1
ATOM 815 C C . PRO A 1 103 ? -7.159 18.558 15.339 1.00 91.75 103 PRO A C 1
ATOM 817 O O . PRO A 1 103 ? -6.188 18.112 14.721 1.00 91.75 103 PRO A O 1
ATOM 820 N N . THR A 1 104 ? -8.210 19.108 14.737 1.00 89.25 104 THR A N 1
ATOM 821 C CA . THR A 1 104 ? -8.256 19.379 13.300 1.00 89.25 104 THR A CA 1
ATOM 822 C C . THR A 1 104 ? -7.182 20.393 12.929 1.00 89.25 104 THR A C 1
ATOM 824 O O . THR A 1 104 ? -7.053 21.430 13.579 1.00 89.25 104 THR A O 1
ATOM 827 N N . ASP A 1 105 ? -6.425 20.098 11.878 1.00 87.06 105 ASP A N 1
ATOM 828 C CA . ASP A 1 105 ? -5.322 20.932 11.415 1.00 87.06 105 ASP A CA 1
ATOM 829 C C . ASP A 1 105 ? -5.234 20.838 9.883 1.00 87.06 105 ASP A C 1
ATOM 831 O O . ASP A 1 105 ? -4.749 19.826 9.364 1.00 87.06 105 ASP A O 1
ATOM 835 N N . PRO A 1 106 ? -5.694 21.870 9.146 1.00 81.06 106 PRO A N 1
ATOM 836 C CA . PRO A 1 106 ? -5.677 21.881 7.683 1.00 81.06 106 PRO A CA 1
ATOM 837 C C . PRO A 1 106 ? -4.279 21.697 7.081 1.00 81.06 106 PRO A C 1
ATOM 839 O O . PRO A 1 106 ? -4.150 21.263 5.937 1.00 81.06 106 PRO A O 1
ATOM 842 N N . LEU A 1 107 ? -3.214 21.986 7.841 1.00 83.94 107 LEU A N 1
ATOM 843 C CA . LEU A 1 107 ? -1.836 21.803 7.386 1.00 83.94 107 LEU A CA 1
ATOM 844 C C . LEU A 1 107 ? -1.423 20.327 7.318 1.00 83.94 107 LEU A C 1
ATOM 846 O O . LEU A 1 107 ? -0.409 20.009 6.696 1.00 83.94 107 LEU A O 1
ATOM 850 N N . ARG A 1 108 ? -2.206 19.417 7.913 1.00 87.19 108 ARG A N 1
ATOM 851 C CA . ARG A 1 108 ? -1.992 17.962 7.823 1.00 87.19 108 ARG A CA 1
ATOM 852 C C . ARG A 1 108 ? -2.554 17.350 6.542 1.00 87.19 108 ARG A C 1
ATOM 854 O O . ARG A 1 108 ? -2.266 16.185 6.257 1.00 87.19 108 ARG A O 1
ATOM 861 N N . ASN A 1 109 ? -3.284 18.137 5.752 1.00 87.31 109 ASN A N 1
ATOM 862 C CA . ASN A 1 109 ? -3.642 17.799 4.382 1.00 87.31 109 ASN A CA 1
ATOM 863 C C . ASN A 1 109 ? -2.501 18.178 3.432 1.00 87.31 109 ASN A C 1
ATOM 865 O O . ASN A 1 109 ? -1.970 19.293 3.453 1.00 87.31 109 ASN A O 1
ATOM 869 N N . TYR A 1 110 ? -2.127 17.232 2.575 1.00 85.88 110 TYR A N 1
ATOM 870 C CA . TYR A 1 110 ? -1.034 17.350 1.603 1.00 85.88 110 TYR A CA 1
ATOM 871 C C . TYR A 1 110 ? -1.535 17.698 0.190 1.00 85.88 110 TYR A C 1
ATOM 873 O O . TYR A 1 110 ? -0.936 17.317 -0.814 1.00 85.88 110 TYR A O 1
ATOM 881 N N . THR A 1 111 ? -2.645 18.429 0.116 1.00 85.12 111 THR A N 1
ATOM 882 C CA . THR A 1 111 ? -3.203 19.008 -1.111 1.00 85.12 111 THR A CA 1
ATOM 883 C C . THR A 1 111 ? -2.521 20.335 -1.472 1.00 85.12 111 THR A C 1
ATOM 885 O O . THR A 1 111 ? -1.652 20.819 -0.737 1.00 85.12 111 THR A O 1
ATOM 888 N N . SER A 1 112 ? -2.883 20.919 -2.622 1.00 85.75 112 SER A N 1
ATOM 889 C CA . SER A 1 112 ? -2.368 22.230 -3.039 1.00 85.75 112 SER A CA 1
ATOM 890 C C . SER A 1 112 ? -2.621 23.293 -1.969 1.00 85.75 112 SER A C 1
ATOM 892 O O . SER A 1 112 ? -3.589 23.224 -1.209 1.00 85.75 112 SER A O 1
ATOM 894 N N . GLY A 1 113 ? -1.734 24.286 -1.898 1.00 83.06 113 GLY A N 1
ATOM 895 C CA . GLY A 1 113 ? -1.808 25.389 -0.942 1.00 83.06 113 GLY A CA 1
ATOM 896 C C . GLY A 1 113 ? -3.183 26.052 -0.923 1.00 83.06 113 GLY A C 1
ATOM 897 O O . GLY A 1 113 ? -3.731 26.267 0.157 1.00 83.06 113 GLY A O 1
ATOM 898 N N . GLU A 1 114 ? -3.774 26.266 -2.099 1.00 80.94 114 GLU A N 1
ATOM 899 C CA . GLU A 1 114 ? -5.085 26.905 -2.263 1.00 80.94 114 GLU A CA 1
ATOM 900 C C . GLU A 1 114 ? -6.184 26.235 -1.427 1.00 80.94 114 GLU A C 1
ATOM 902 O O . GLU A 1 114 ? -6.974 26.925 -0.786 1.00 80.94 114 GLU A O 1
ATOM 907 N N . THR A 1 115 ? -6.208 24.900 -1.352 1.00 76.75 115 THR A N 1
ATOM 908 C CA . THR A 1 115 ? -7.277 24.174 -0.644 1.00 76.75 115 THR A CA 1
ATOM 909 C C . THR A 1 115 ? -7.094 24.153 0.874 1.00 76.75 115 THR A C 1
ATOM 911 O O . THR A 1 115 ? -7.947 23.633 1.584 1.00 76.75 115 THR A O 1
ATOM 914 N N . ARG A 1 116 ? -5.973 24.671 1.387 1.00 79.12 116 ARG A N 1
ATOM 915 C CA . ARG A 1 116 ? -5.643 24.718 2.823 1.00 79.12 116 ARG A CA 1
ATOM 916 C C . ARG A 1 116 ? -5.289 26.127 3.306 1.00 79.12 116 ARG A C 1
ATOM 918 O O . ARG A 1 116 ? -4.665 26.279 4.352 1.00 79.12 116 ARG A O 1
ATOM 925 N N . GLY A 1 117 ? -5.660 27.156 2.537 1.00 78.62 117 GLY A N 1
ATOM 926 C CA . GLY A 1 117 ? -5.418 28.564 2.877 1.00 78.62 117 GLY A CA 1
ATOM 927 C C . GLY A 1 117 ? -3.954 29.006 2.763 1.00 78.62 117 GLY A C 1
ATOM 928 O O . GLY A 1 117 ? -3.571 30.028 3.328 1.00 78.62 117 GLY A O 1
ATOM 929 N N . GLY A 1 118 ? -3.128 28.229 2.060 1.00 83.81 118 GLY A N 1
ATOM 930 C CA . GLY A 1 118 ? -1.730 28.526 1.767 1.00 83.81 118 GLY A CA 1
ATOM 931 C C . GLY A 1 118 ? -1.500 28.939 0.312 1.00 83.81 118 GLY A C 1
ATOM 932 O O . GLY A 1 118 ? -2.420 29.008 -0.498 1.00 83.81 118 GLY A O 1
ATOM 933 N N . VAL A 1 119 ? -0.236 29.183 -0.029 1.00 87.75 119 VAL A N 1
ATOM 934 C CA . VAL A 1 119 ? 0.201 29.512 -1.392 1.00 87.75 119 VAL A CA 1
ATOM 935 C C . VAL A 1 119 ? 1.282 28.522 -1.802 1.00 87.75 119 VAL A C 1
ATOM 937 O O . VAL A 1 119 ? 2.260 28.329 -1.075 1.00 87.75 119 VAL A O 1
ATOM 940 N N . ASP A 1 120 ? 1.102 27.883 -2.956 1.00 90.25 120 ASP A N 1
ATOM 941 C CA . ASP A 1 120 ? 2.125 27.009 -3.524 1.00 90.25 120 ASP A CA 1
ATOM 942 C C . ASP A 1 120 ? 3.276 27.826 -4.122 1.00 90.25 120 ASP A C 1
ATOM 944 O O . ASP A 1 120 ? 3.116 28.972 -4.546 1.00 90.25 120 ASP A O 1
ATOM 948 N N . ARG A 1 121 ? 4.470 27.228 -4.167 1.00 92.75 121 ARG A N 1
ATOM 949 C CA . ARG A 1 121 ? 5.647 27.862 -4.772 1.00 92.75 121 ARG A CA 1
ATOM 950 C C . ARG A 1 121 ? 5.407 28.123 -6.258 1.00 92.75 121 ARG A C 1
ATOM 952 O O . ARG A 1 121 ? 5.191 27.187 -7.023 1.00 92.75 121 ARG A O 1
ATOM 959 N N . SER A 1 122 ? 5.521 29.381 -6.669 1.00 92.38 122 SER A N 1
ATOM 960 C CA . SER A 1 122 ? 5.359 29.810 -8.063 1.00 92.38 122 SER A CA 1
ATOM 961 C C . SER A 1 122 ? 6.688 30.044 -8.794 1.00 92.38 122 SER A C 1
ATOM 963 O O . SER A 1 122 ? 6.695 30.459 -9.949 1.00 92.38 122 SER A O 1
ATOM 965 N N . ASP A 1 123 ? 7.822 29.828 -8.125 1.00 94.75 123 ASP A N 1
ATOM 966 C CA . ASP A 1 123 ? 9.175 30.125 -8.612 1.00 94.75 123 ASP A CA 1
ATOM 967 C C . ASP A 1 123 ? 9.891 28.913 -9.238 1.00 94.75 123 ASP A C 1
ATOM 969 O O . ASP A 1 123 ? 10.994 29.044 -9.780 1.00 94.75 123 ASP A O 1
ATOM 973 N N . VAL A 1 124 ? 9.257 27.735 -9.228 1.00 93.56 124 VAL A N 1
ATOM 974 C CA . VAL A 1 124 ? 9.774 26.529 -9.888 1.00 93.56 124 VAL A CA 1
ATOM 975 C C . VAL A 1 124 ? 9.640 26.675 -11.405 1.00 93.56 124 VAL A C 1
ATOM 977 O O . VAL A 1 124 ? 8.545 26.637 -11.966 1.00 93.56 124 VAL A O 1
ATOM 980 N N . LYS A 1 125 ? 10.775 26.828 -12.092 1.00 93.44 125 LYS A N 1
ATOM 981 C CA . LYS A 1 125 ? 10.814 26.931 -13.557 1.00 93.44 125 LYS A CA 1
ATOM 982 C C . LYS A 1 125 ? 10.573 25.561 -14.218 1.00 93.44 125 LYS A C 1
ATOM 984 O O . LYS A 1 125 ? 11.070 24.559 -13.702 1.00 93.44 125 LYS A O 1
ATOM 989 N N . PRO A 1 126 ? 9.877 25.494 -15.371 1.00 92.31 126 PRO A N 1
ATOM 990 C CA . PRO A 1 126 ? 9.645 24.233 -1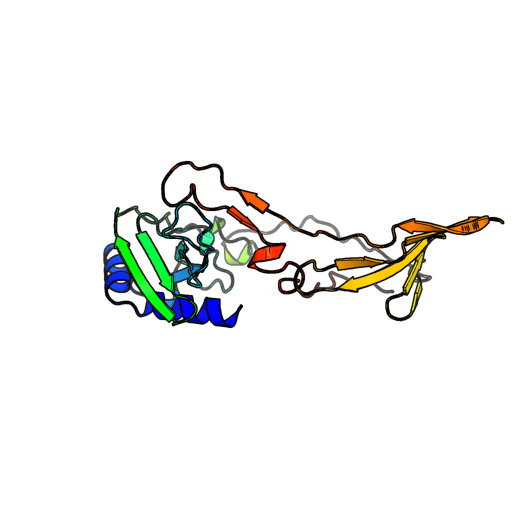6.074 1.00 92.31 126 PRO A CA 1
ATOM 991 C C . PRO A 1 126 ? 10.941 23.537 -16.514 1.00 92.31 126 PRO A C 1
ATOM 993 O O . PRO A 1 126 ? 11.858 24.186 -17.018 1.00 92.31 126 PRO A O 1
ATOM 996 N N . LEU A 1 127 ? 10.976 22.206 -16.405 1.00 90.50 127 LEU A N 1
ATOM 997 C CA . LEU A 1 127 ? 12.007 21.347 -16.992 1.00 90.50 127 LEU A CA 1
ATOM 998 C C . LEU A 1 127 ? 11.410 20.567 -18.166 1.00 90.50 127 LEU A C 1
ATOM 1000 O O . LEU A 1 127 ? 10.377 19.915 -18.021 1.00 90.50 127 LEU A O 1
ATOM 1004 N N . GLN A 1 128 ? 12.077 20.607 -19.317 1.00 90.75 128 GLN A N 1
ATOM 1005 C CA . GLN A 1 128 ? 11.698 19.829 -20.495 1.00 90.75 128 GLN A CA 1
ATOM 1006 C C . GLN A 1 128 ? 12.734 18.729 -20.738 1.00 90.75 128 GLN A C 1
ATOM 1008 O O . GLN A 1 128 ? 13.913 19.018 -20.929 1.00 90.75 128 GLN A O 1
ATOM 1013 N N . ILE A 1 129 ? 12.289 17.471 -20.726 1.00 91.81 129 ILE A N 1
ATOM 1014 C CA . ILE A 1 129 ? 13.117 16.296 -21.022 1.00 91.81 129 ILE A CA 1
ATOM 1015 C C . ILE A 1 129 ? 12.635 15.730 -22.356 1.00 91.81 129 ILE A C 1
ATOM 1017 O O . ILE A 1 129 ? 11.535 15.187 -22.434 1.00 91.81 129 ILE A O 1
ATOM 1021 N N . ILE A 1 130 ? 13.442 15.895 -23.404 1.00 92.06 130 ILE A N 1
ATOM 1022 C CA . ILE A 1 130 ? 13.081 15.544 -24.783 1.00 92.06 130 ILE A CA 1
ATOM 1023 C C . ILE A 1 130 ? 14.178 14.653 -25.367 1.00 92.06 130 ILE A C 1
ATOM 1025 O O . ILE A 1 130 ? 15.362 14.962 -25.240 1.00 92.06 130 ILE A O 1
ATOM 1029 N N . GLN A 1 131 ? 13.780 13.567 -26.033 1.00 94.62 131 GLN A N 1
ATOM 1030 C CA . GLN A 1 131 ? 14.666 12.737 -26.848 1.00 94.62 131 GLN A CA 1
ATOM 1031 C C . GLN A 1 131 ? 14.200 12.825 -28.309 1.00 94.62 131 GLN A C 1
ATOM 1033 O O . GLN A 1 131 ? 13.296 12.086 -28.685 1.00 94.62 131 GLN A O 1
ATOM 1038 N N . PRO A 1 132 ? 14.770 13.724 -29.136 1.00 95.56 132 PRO A N 1
ATOM 1039 C CA . PRO A 1 132 ? 14.286 13.967 -30.502 1.00 95.56 132 PRO A CA 1
ATOM 1040 C C . PRO A 1 132 ? 14.303 12.730 -31.410 1.00 95.56 132 PRO A C 1
ATOM 1042 O O . PRO A 1 132 ? 13.540 12.651 -32.364 1.00 95.56 132 PRO A O 1
ATOM 1045 N N . GLU A 1 133 ? 15.173 11.769 -31.103 1.00 96.50 133 GLU A N 1
ATOM 1046 C CA . GLU A 1 133 ? 15.320 10.498 -31.824 1.00 96.50 133 GLU A CA 1
ATOM 1047 C C . GLU A 1 133 ? 14.649 9.322 -31.086 1.00 96.50 133 GLU A C 1
ATOM 1049 O O . GLU A 1 133 ? 14.896 8.156 -31.395 1.00 96.50 133 GLU A O 1
ATOM 1054 N N . GLY A 1 134 ? 13.810 9.620 -30.089 1.00 95.31 134 GLY A N 1
ATOM 1055 C CA . GLY A 1 134 ? 13.147 8.634 -29.247 1.00 95.31 134 GLY A CA 1
ATOM 1056 C C . GLY A 1 134 ? 14.066 7.988 -28.198 1.00 95.31 134 GLY A C 1
ATOM 1057 O O . GLY A 1 134 ? 15.236 8.359 -28.027 1.00 95.31 134 GLY A O 1
ATOM 1058 N N . PRO A 1 135 ? 13.542 7.013 -27.437 1.00 96.81 135 PRO A N 1
ATOM 1059 C CA . PRO A 1 135 ? 14.305 6.330 -26.407 1.00 96.81 135 PRO A CA 1
ATOM 1060 C C . PRO A 1 135 ? 15.336 5.375 -27.019 1.00 96.81 135 PRO A C 1
ATOM 1062 O O . PRO A 1 135 ? 15.090 4.691 -28.008 1.00 96.81 135 PRO A O 1
ATOM 1065 N N . SER A 1 136 ? 16.490 5.230 -26.368 1.00 98.19 136 SER A N 1
ATOM 1066 C CA . SER A 1 136 ? 17.536 4.294 -26.816 1.00 98.19 136 SER A CA 1
ATOM 1067 C C . SER A 1 136 ? 17.248 2.824 -26.473 1.00 98.19 136 SER A C 1
ATOM 1069 O O . SER A 1 136 ? 18.089 1.960 -26.734 1.00 98.19 136 SER A O 1
ATOM 1071 N N . PHE A 1 137 ? 16.113 2.530 -25.830 1.00 98.25 137 PHE A N 1
ATOM 1072 C CA . PHE A 1 137 ? 15.667 1.167 -25.547 1.00 98.25 137 PHE A CA 1
ATOM 1073 C C . PHE A 1 137 ? 14.600 0.725 -26.546 1.00 98.25 137 PHE A C 1
ATOM 1075 O O . PHE A 1 137 ? 13.836 1.529 -27.069 1.00 98.25 137 PHE A O 1
ATOM 1082 N N . ARG A 1 138 ? 14.528 -0.583 -26.783 1.00 98.25 138 ARG A N 1
ATOM 1083 C CA . ARG A 1 138 ? 13.483 -1.212 -27.593 1.00 98.25 138 ARG A CA 1
ATOM 1084 C C . ARG A 1 138 ? 12.670 -2.153 -26.724 1.00 98.25 138 ARG A C 1
ATOM 1086 O O . ARG A 1 138 ? 13.237 -2.875 -25.903 1.00 98.25 138 ARG A O 1
ATOM 1093 N N . VAL A 1 139 ? 11.361 -2.153 -26.947 1.00 98.12 139 VAL A N 1
ATOM 1094 C CA . VAL A 1 139 ? 10.401 -3.020 -26.262 1.00 98.12 139 VAL A CA 1
ATOM 1095 C C . VAL A 1 139 ? 9.724 -3.901 -27.305 1.00 98.12 139 VAL A C 1
ATOM 1097 O O . VAL A 1 139 ? 9.130 -3.390 -28.250 1.00 98.12 139 VAL A O 1
ATOM 1100 N N . ASN A 1 140 ? 9.817 -5.221 -27.149 1.00 98.06 140 ASN A N 1
ATOM 1101 C CA . ASN A 1 140 ? 9.055 -6.191 -27.936 1.00 98.06 140 ASN A CA 1
ATOM 1102 C C . ASN A 1 140 ? 8.235 -7.071 -26.986 1.00 98.06 140 ASN A C 1
ATOM 1104 O O . ASN A 1 140 ? 8.772 -7.978 -26.340 1.00 98.06 140 ASN A O 1
ATOM 1108 N N . GLY A 1 141 ? 6.944 -6.757 -26.855 1.00 98.00 141 GLY A N 1
ATOM 1109 C CA . GLY A 1 141 ? 6.104 -7.291 -25.787 1.00 98.00 141 GLY A CA 1
ATOM 1110 C C . GLY A 1 141 ? 6.719 -6.961 -24.428 1.00 98.00 141 GLY A C 1
ATOM 1111 O O . GLY A 1 141 ? 6.827 -5.802 -24.052 1.00 98.00 141 GLY A O 1
ATOM 1112 N N . HIS A 1 142 ? 7.190 -7.988 -23.726 1.00 98.00 142 HIS A N 1
ATOM 1113 C CA . HIS A 1 142 ? 7.847 -7.854 -22.425 1.00 98.00 142 HIS A CA 1
ATOM 1114 C C . HIS A 1 142 ? 9.381 -7.900 -22.487 1.00 98.00 142 HIS A C 1
ATOM 1116 O O . HIS A 1 142 ? 10.038 -7.840 -21.450 1.00 98.00 142 HIS A O 1
ATOM 1122 N N . PHE A 1 143 ? 9.975 -8.073 -23.671 1.00 98.62 143 PHE A N 1
ATOM 1123 C CA . PHE A 1 143 ? 11.424 -8.136 -23.846 1.00 98.62 143 PHE A CA 1
ATOM 1124 C C . PHE A 1 143 ? 12.006 -6.742 -24.077 1.00 98.62 143 PHE A C 1
ATOM 1126 O O . PHE A 1 143 ? 11.565 -6.024 -24.974 1.00 98.62 143 PHE A O 1
ATOM 1133 N N . ILE A 1 144 ? 13.012 -6.389 -23.283 1.00 98.69 144 ILE A N 1
ATOM 1134 C CA . ILE A 1 144 ? 13.690 -5.097 -23.314 1.00 98.69 144 ILE A CA 1
ATOM 1135 C C . ILE A 1 144 ? 15.108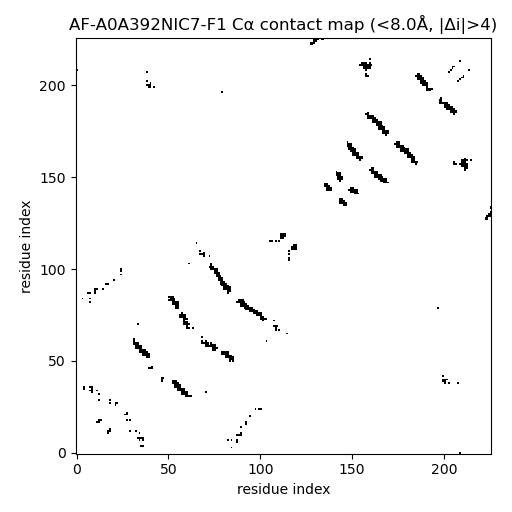 -5.284 -23.833 1.00 98.69 144 ILE A C 1
ATOM 1137 O O . ILE A 1 144 ? 15.814 -6.206 -23.417 1.00 98.69 144 ILE A O 1
ATOM 1141 N N . GLN A 1 145 ? 15.536 -4.374 -24.703 1.00 98.62 145 GLN A N 1
ATOM 1142 C CA . GLN A 1 145 ? 16.927 -4.233 -25.120 1.00 98.62 145 GLN A CA 1
ATOM 1143 C C . GLN A 1 145 ? 17.374 -2.790 -24.933 1.00 98.62 145 GLN A C 1
ATOM 1145 O O . GLN A 1 145 ? 16.736 -1.876 -25.452 1.00 98.62 145 GLN A O 1
ATOM 1150 N N . TRP A 1 146 ? 18.481 -2.582 -24.226 1.00 98.56 146 TRP A N 1
ATOM 1151 C CA . TRP A 1 146 ? 19.024 -1.249 -23.980 1.00 98.56 146 TRP A CA 1
ATOM 1152 C C . TRP A 1 146 ? 20.523 -1.322 -23.710 1.00 98.56 146 TRP A C 1
ATOM 1154 O O . TRP A 1 146 ? 20.943 -2.024 -22.798 1.00 98.56 146 TRP A O 1
ATOM 1164 N N . GLN A 1 147 ? 21.338 -0.612 -24.496 1.00 98.12 147 GLN A N 1
ATOM 1165 C CA . GLN A 1 147 ? 22.783 -0.476 -24.244 1.00 98.12 147 GLN A CA 1
ATOM 1166 C C . GLN A 1 147 ? 23.482 -1.819 -23.930 1.00 98.12 147 GLN A C 1
ATOM 1168 O O . GLN A 1 147 ? 24.163 -1.963 -22.918 1.00 98.12 147 GLN A O 1
ATOM 1173 N N . LYS A 1 148 ? 23.285 -2.819 -24.806 1.00 98.38 148 LYS A N 1
ATOM 1174 C CA . LYS A 1 148 ? 23.774 -4.216 -24.690 1.00 98.38 148 LYS A CA 1
ATOM 1175 C C . LYS A 1 148 ? 23.094 -5.072 -23.610 1.00 98.38 148 LYS A C 1
ATOM 1177 O O . LYS A 1 148 ? 23.237 -6.294 -23.651 1.00 98.38 148 LYS A O 1
ATOM 1182 N N . TRP A 1 149 ? 22.319 -4.493 -22.698 1.00 98.75 149 TRP A N 1
ATOM 1183 C CA . TRP A 1 149 ? 21.468 -5.251 -21.784 1.00 98.75 149 TRP A CA 1
ATOM 1184 C C . TRP A 1 149 ? 20.248 -5.808 -22.496 1.00 98.75 149 TRP A C 1
ATOM 1186 O O . TRP A 1 149 ? 19.676 -5.178 -23.389 1.00 98.75 149 TRP A O 1
ATOM 1196 N N . ASN A 1 150 ? 19.844 -7.000 -22.073 1.00 98.62 150 ASN A N 1
ATOM 1197 C CA . ASN A 1 150 ? 18.582 -7.592 -22.468 1.00 98.62 150 ASN A CA 1
ATOM 1198 C C . ASN A 1 150 ? 17.964 -8.389 -21.318 1.00 98.62 150 ASN A C 1
ATOM 1200 O O . ASN A 1 150 ? 18.668 -9.085 -20.587 1.00 98.62 150 ASN A O 1
ATOM 1204 N N . PHE A 1 151 ? 16.653 -8.260 -21.157 1.00 98.81 151 PHE A N 1
ATOM 1205 C CA . PHE A 1 151 ? 15.886 -8.896 -20.087 1.00 98.81 151 PHE A CA 1
ATOM 1206 C C . PHE A 1 151 ? 14.398 -8.908 -20.437 1.00 98.81 151 PHE A C 1
ATOM 1208 O O . PHE A 1 151 ? 13.972 -8.316 -21.429 1.00 98.81 151 PHE A O 1
ATOM 1215 N N . ARG A 1 152 ? 13.597 -9.599 -19.630 1.00 98.69 152 ARG A N 1
ATOM 1216 C CA . ARG A 1 152 ? 12.137 -9.603 -19.728 1.00 98.69 152 ARG A CA 1
ATOM 1217 C C . ARG A 1 152 ? 11.508 -9.022 -18.473 1.00 98.69 152 ARG A C 1
ATOM 1219 O O . ARG A 1 152 ? 11.990 -9.287 -17.378 1.00 98.69 152 ARG A O 1
ATOM 1226 N N . ILE A 1 153 ? 10.429 -8.272 -18.642 1.00 98.50 153 ILE A N 1
ATOM 1227 C CA . ILE A 1 153 ? 9.607 -7.753 -17.549 1.00 98.50 153 ILE A CA 1
ATOM 1228 C C . ILE A 1 153 ? 8.426 -8.701 -17.330 1.00 98.50 153 ILE A C 1
ATOM 1230 O O . ILE A 1 153 ? 7.750 -9.094 -18.273 1.00 98.50 153 ILE A O 1
ATOM 1234 N N . GLY A 1 154 ? 8.176 -9.080 -16.086 1.00 98.19 154 GLY A N 1
ATOM 1235 C CA . GLY A 1 154 ? 6.959 -9.752 -15.654 1.00 98.19 154 GLY A CA 1
ATOM 1236 C C . GLY A 1 154 ? 6.315 -8.994 -14.502 1.00 98.19 154 GLY A C 1
ATOM 1237 O O . GLY A 1 154 ? 6.920 -8.087 -13.927 1.00 98.19 154 GLY A O 1
ATOM 1238 N N . PHE A 1 155 ? 5.088 -9.379 -14.169 1.00 98.19 155 PHE A N 1
ATOM 1239 C CA . PHE A 1 155 ? 4.335 -8.760 -13.089 1.00 98.19 155 PHE A CA 1
ATOM 1240 C C . PHE A 1 155 ? 3.491 -9.805 -12.358 1.00 98.19 155 PHE A C 1
ATOM 1242 O O . PHE A 1 155 ? 2.811 -10.598 -13.013 1.00 98.19 155 PHE A O 1
ATOM 1249 N N . THR A 1 156 ? 3.543 -9.837 -11.025 1.00 97.31 156 THR A N 1
ATOM 1250 C CA . THR A 1 156 ? 2.713 -10.736 -10.202 1.00 97.31 156 THR A CA 1
ATOM 1251 C C . THR A 1 156 ? 1.914 -9.935 -9.173 1.00 97.31 156 THR A C 1
ATOM 1253 O O . THR A 1 156 ? 2.400 -8.902 -8.717 1.00 97.31 156 THR A O 1
ATOM 1256 N N . PRO A 1 157 ? 0.717 -10.389 -8.751 1.00 96.31 157 PRO A N 1
ATOM 1257 C CA . PRO A 1 157 ? -0.059 -9.684 -7.726 1.00 96.31 157 PRO A CA 1
ATOM 1258 C C . PRO A 1 157 ? 0.682 -9.519 -6.389 1.00 96.31 157 PRO A C 1
ATOM 1260 O O . PRO A 1 157 ? 0.480 -8.522 -5.703 1.00 96.31 157 PRO A O 1
ATOM 1263 N N . ARG A 1 158 ? 1.564 -10.467 -6.036 1.00 96.62 158 ARG A N 1
ATOM 1264 C CA . ARG A 1 158 ? 2.318 -10.462 -4.774 1.00 96.62 158 ARG A CA 1
ATOM 1265 C C . ARG A 1 158 ? 3.574 -9.591 -4.830 1.00 96.62 158 ARG A C 1
ATOM 1267 O O . ARG A 1 158 ? 3.745 -8.708 -4.006 1.00 96.62 158 ARG A O 1
ATOM 1274 N N . GLU A 1 159 ? 4.451 -9.840 -5.799 1.00 97.88 159 GLU A N 1
ATOM 1275 C CA . GLU A 1 159 ? 5.792 -9.230 -5.855 1.00 97.88 159 GLU A CA 1
ATOM 1276 C C . GLU A 1 159 ? 5.817 -7.938 -6.685 1.00 97.88 159 GLU A C 1
ATOM 1278 O O . GLU A 1 159 ? 6.788 -7.187 -6.644 1.00 97.88 159 GLU A O 1
ATOM 1283 N N . GLY A 1 160 ? 4.771 -7.674 -7.476 1.00 97.56 160 GLY A N 1
ATOM 1284 C CA . GLY A 1 160 ? 4.779 -6.587 -8.448 1.00 97.56 160 GLY A CA 1
ATOM 1285 C C . GLY A 1 160 ? 5.765 -6.871 -9.576 1.00 97.56 160 GLY A C 1
ATOM 1286 O O . GLY A 1 160 ? 5.668 -7.905 -10.239 1.00 97.56 160 GLY A O 1
ATOM 1287 N N . LEU A 1 161 ? 6.697 -5.947 -9.818 1.00 98.00 161 LEU A N 1
ATOM 1288 C CA . LEU A 1 161 ? 7.688 -6.044 -10.890 1.00 98.00 161 LEU A CA 1
ATOM 1289 C C . LEU A 1 161 ? 8.637 -7.234 -10.681 1.00 98.00 161 LEU A C 1
ATOM 1291 O O . LEU A 1 161 ? 9.312 -7.345 -9.660 1.00 98.00 161 LEU A O 1
ATOM 1295 N N . VAL A 1 162 ? 8.777 -8.064 -11.714 1.00 98.56 162 VAL A N 1
ATOM 1296 C CA . VAL A 1 162 ? 9.778 -9.134 -11.772 1.00 98.56 162 VAL A CA 1
ATOM 1297 C C . VAL A 1 162 ? 10.623 -8.985 -13.033 1.00 98.56 162 VAL A C 1
ATOM 1299 O O . VAL A 1 162 ? 10.091 -8.782 -14.121 1.00 98.56 162 VAL A O 1
ATOM 1302 N N . ILE A 1 163 ? 11.943 -9.119 -12.916 1.00 98.69 163 ILE A N 1
ATOM 1303 C CA . ILE A 1 163 ? 12.869 -9.051 -14.052 1.00 98.69 163 ILE A CA 1
ATOM 1304 C C . ILE A 1 163 ? 13.443 -10.442 -14.316 1.00 98.69 163 ILE A C 1
ATOM 1306 O O . ILE A 1 163 ? 14.061 -11.045 -13.444 1.00 98.69 163 ILE A O 1
ATOM 1310 N N . TYR A 1 164 ? 13.267 -10.948 -15.533 1.00 98.75 164 TYR A N 1
ATOM 1311 C CA . TYR A 1 164 ? 13.688 -12.284 -15.946 1.00 98.75 164 TYR A CA 1
ATOM 1312 C C . TYR A 1 164 ? 14.809 -12.254 -16.982 1.00 98.75 164 TYR A C 1
ATOM 1314 O O . TYR A 1 164 ? 14.879 -11.365 -17.832 1.00 98.75 164 TYR A O 1
ATOM 1322 N N . SER A 1 165 ? 15.622 -13.313 -16.990 1.00 98.19 165 SER A N 1
ATOM 1323 C CA . SER A 1 165 ? 16.607 -13.606 -18.037 1.00 98.19 165 SER A CA 1
ATOM 1324 C C . SER A 1 165 ? 17.553 -12.435 -18.335 1.00 98.19 165 SER A C 1
ATOM 1326 O O . SER A 1 165 ? 17.839 -12.155 -19.501 1.00 98.19 165 SER A O 1
ATOM 1328 N N . VAL A 1 166 ? 18.033 -11.757 -17.293 1.00 98.75 166 VAL A N 1
ATOM 1329 C CA . VAL A 1 166 ? 18.965 -10.633 -17.401 1.00 98.75 166 VAL A CA 1
ATOM 1330 C C . VAL A 1 166 ? 20.276 -11.117 -18.001 1.00 98.75 166 VAL A C 1
ATOM 1332 O O . VAL A 1 166 ? 20.901 -12.050 -17.491 1.00 98.75 166 VAL A O 1
ATOM 1335 N N . ALA A 1 167 ? 20.700 -10.483 -19.086 1.00 98.81 167 ALA A N 1
ATOM 1336 C CA . ALA A 1 167 ? 21.950 -10.783 -19.758 1.00 98.81 167 ALA A CA 1
ATOM 1337 C C . ALA A 1 167 ? 22.572 -9.532 -20.380 1.00 98.81 167 ALA A C 1
ATOM 1339 O O . ALA A 1 167 ? 21.888 -8.550 -20.678 1.00 98.81 167 ALA A O 1
ATOM 1340 N N . TYR A 1 168 ? 23.872 -9.618 -20.640 1.00 98.69 168 TYR A N 1
ATOM 1341 C CA . TYR A 1 168 ? 24.653 -8.584 -21.309 1.00 98.69 168 TYR A CA 1
ATOM 1342 C C . TYR A 1 168 ? 25.263 -9.127 -22.604 1.00 98.69 168 TYR A C 1
ATOM 1344 O O . TYR A 1 168 ? 25.712 -10.274 -22.644 1.00 98.69 168 TYR A O 1
ATOM 1352 N N . ILE A 1 169 ? 25.276 -8.326 -23.671 1.00 98.56 169 ILE A N 1
ATOM 1353 C CA . ILE A 1 169 ? 25.982 -8.655 -24.916 1.00 98.56 169 ILE A CA 1
ATOM 1354 C C . ILE A 1 169 ? 27.441 -8.196 -24.807 1.00 98.56 169 ILE A C 1
ATOM 1356 O O . ILE A 1 169 ? 27.734 -7.001 -24.855 1.00 98.56 169 ILE A O 1
ATOM 1360 N N . ASP A 1 170 ? 28.356 -9.155 -24.680 1.00 98.00 170 ASP A N 1
ATOM 1361 C CA . ASP A 1 170 ? 29.779 -8.925 -24.407 1.00 98.00 170 ASP A CA 1
ATOM 1362 C C . ASP A 1 170 ? 30.651 -9.215 -25.639 1.00 98.00 170 ASP A C 1
ATOM 1364 O O . ASP A 1 170 ? 31.328 -10.240 -25.731 1.00 98.00 170 ASP A O 1
ATOM 1368 N N . GLY A 1 171 ? 30.590 -8.319 -26.629 1.00 95.88 171 GLY A N 1
ATOM 1369 C CA . GLY A 1 171 ? 31.399 -8.404 -27.848 1.00 95.88 171 GLY A CA 1
ATOM 1370 C C . GLY A 1 171 ? 31.292 -9.769 -28.537 1.00 95.88 171 GLY A C 1
ATOM 1371 O O . GLY A 1 171 ? 30.195 -10.279 -28.766 1.00 95.88 171 GLY A O 1
ATOM 1372 N N . SER A 1 172 ? 32.440 -10.384 -28.830 1.00 96.62 172 SER A N 1
ATOM 1373 C CA . SER A 1 172 ? 32.522 -11.711 -29.457 1.00 96.62 172 SER A CA 1
ATOM 1374 C C . SER A 1 172 ? 32.039 -12.857 -28.565 1.00 96.62 172 SER A C 1
ATOM 1376 O O . SER A 1 172 ? 31.729 -13.930 -29.073 1.00 96.62 172 SER A O 1
ATOM 1378 N N . ARG A 1 173 ? 31.930 -12.647 -27.246 1.00 96.50 173 ARG A N 1
ATOM 1379 C CA . ARG A 1 173 ? 31.408 -13.655 -26.308 1.00 96.50 173 ARG A CA 1
ATOM 1380 C C . ARG A 1 173 ? 29.886 -13.783 -26.381 1.00 96.50 173 ARG A C 1
ATOM 1382 O O . ARG A 1 173 ? 29.323 -14.696 -25.784 1.00 96.50 173 ARG A O 1
ATOM 1389 N N . GLY A 1 174 ? 29.218 -12.880 -27.099 1.00 97.12 174 GLY A N 1
ATOM 1390 C CA . GLY A 1 174 ? 27.778 -12.919 -27.303 1.00 97.12 174 GLY A CA 1
ATOM 1391 C C . GLY A 1 174 ? 26.993 -12.661 -26.018 1.00 97.12 174 GLY A C 1
ATOM 1392 O O . GLY A 1 174 ? 27.388 -11.863 -25.166 1.00 97.12 174 GLY A O 1
ATOM 1393 N N . ARG A 1 175 ? 25.829 -13.304 -25.898 1.00 97.56 175 ARG A N 1
ATOM 1394 C CA . ARG A 1 175 ? 24.897 -13.095 -24.786 1.00 97.56 175 ARG A CA 1
ATOM 1395 C C . ARG A 1 175 ? 25.352 -13.845 -23.536 1.00 97.56 175 ARG A C 1
ATOM 1397 O O . ARG A 1 175 ? 25.240 -15.065 -23.475 1.00 97.56 175 ARG A O 1
ATOM 1404 N N . ARG A 1 176 ? 25.770 -13.107 -22.508 1.00 98.44 176 ARG A N 1
ATOM 1405 C CA . ARG A 1 176 ? 26.206 -13.647 -21.215 1.00 98.44 176 ARG A CA 1
ATOM 1406 C C . ARG A 1 176 ? 25.112 -13.462 -20.155 1.00 98.44 176 ARG A C 1
ATOM 1408 O O . ARG A 1 176 ? 24.794 -12.315 -19.833 1.00 98.44 176 ARG A O 1
ATOM 1415 N N . PRO A 1 177 ? 24.509 -14.547 -19.634 1.00 98.38 177 PRO A N 1
ATOM 1416 C CA . PRO A 1 177 ? 23.541 -14.464 -18.541 1.00 98.38 177 PRO A CA 1
ATOM 1417 C C . PRO A 1 177 ? 24.155 -13.846 -17.279 1.00 98.38 177 PRO A C 1
ATOM 1419 O O . PRO A 1 177 ? 25.304 -14.130 -16.950 1.00 98.38 177 PRO A O 1
ATOM 1422 N N . VAL A 1 178 ? 23.372 -13.023 -16.580 1.00 98.56 178 VAL A N 1
ATOM 1423 C CA . VAL A 1 178 ? 23.739 -12.374 -15.309 1.00 98.56 178 VAL A CA 1
ATOM 1424 C C . VAL A 1 178 ? 22.809 -12.833 -14.189 1.00 98.56 178 VAL A C 1
ATOM 1426 O O . VAL A 1 178 ? 23.281 -13.268 -13.146 1.00 98.56 178 VAL A O 1
ATOM 1429 N N . ALA A 1 179 ? 21.493 -12.793 -14.410 1.00 98.62 179 ALA A N 1
ATOM 1430 C CA . ALA A 1 179 ? 20.506 -13.265 -13.442 1.00 98.62 179 ALA A CA 1
ATOM 1431 C C . ALA A 1 179 ? 19.312 -13.905 -14.151 1.00 98.62 179 ALA A C 1
ATOM 1433 O O . ALA A 1 179 ? 18.822 -13.395 -15.160 1.00 98.62 179 ALA A O 1
ATOM 1434 N N . HIS A 1 180 ? 18.814 -15.021 -13.618 1.00 98.50 180 HIS A N 1
ATOM 1435 C CA . HIS A 1 180 ? 17.627 -15.672 -14.172 1.00 98.50 180 HIS A CA 1
ATOM 1436 C C . HIS A 1 180 ? 16.332 -14.945 -13.779 1.00 98.50 180 HIS A C 1
ATOM 1438 O O . HIS A 1 180 ? 15.443 -14.796 -14.617 1.00 98.50 180 HIS A O 1
ATOM 1444 N N . ARG A 1 181 ? 16.231 -14.479 -12.529 1.00 98.44 181 ARG A N 1
ATOM 1445 C CA . ARG A 1 181 ? 15.045 -13.823 -11.971 1.00 98.44 181 ARG A CA 1
ATOM 1446 C C . ARG A 1 181 ? 15.444 -12.880 -10.837 1.00 98.44 181 ARG A C 1
ATOM 1448 O O . ARG A 1 181 ? 16.203 -13.291 -9.967 1.00 98.44 181 ARG A O 1
ATOM 1455 N N . LEU A 1 182 ? 14.915 -11.662 -10.843 1.00 98.69 182 LEU A N 1
ATOM 1456 C CA . LEU A 1 182 ? 15.069 -10.653 -9.793 1.00 98.69 182 LEU A CA 1
ATOM 1457 C C . LEU A 1 182 ? 13.679 -10.134 -9.402 1.00 98.69 182 LEU A C 1
ATOM 1459 O O . LEU A 1 182 ? 12.901 -9.772 -10.287 1.00 98.69 182 LEU A O 1
ATOM 1463 N N . SER A 1 183 ? 13.368 -10.107 -8.108 1.00 98.12 183 SER A N 1
ATOM 1464 C CA . SER A 1 183 ? 12.107 -9.589 -7.558 1.00 98.12 183 SER A CA 1
ATOM 1465 C C . SER A 1 183 ? 12.271 -9.160 -6.099 1.00 98.12 183 SER A C 1
ATOM 1467 O O . SER A 1 183 ? 13.234 -9.553 -5.437 1.00 98.12 183 SER A O 1
ATOM 1469 N N . PHE A 1 184 ? 11.302 -8.394 -5.597 1.00 96.44 184 PHE A N 1
ATOM 1470 C CA . PHE A 1 184 ? 11.078 -8.236 -4.163 1.00 96.44 184 PHE A CA 1
ATOM 1471 C C . PHE A 1 184 ? 10.124 -9.333 -3.695 1.00 96.44 184 PHE A C 1
ATOM 1473 O O . PHE A 1 184 ? 8.941 -9.310 -4.022 1.00 96.44 184 PHE A O 1
ATOM 1480 N N . VAL A 1 185 ? 10.662 -10.323 -2.979 1.00 96.50 185 VAL A N 1
ATOM 1481 C CA . VAL A 1 185 ? 9.882 -11.482 -2.508 1.00 96.50 185 VAL A CA 1
ATOM 1482 C C . VAL A 1 185 ? 9.105 -11.196 -1.226 1.00 96.50 185 VAL A C 1
ATOM 1484 O O . VAL A 1 185 ? 8.116 -11.874 -0.963 1.00 96.50 185 VAL A O 1
ATOM 1487 N N . GLU A 1 186 ? 9.550 -10.208 -0.447 1.00 97.69 186 GLU A N 1
ATOM 1488 C CA . GLU A 1 186 ? 8.867 -9.724 0.749 1.00 97.69 186 GLU A CA 1
ATOM 1489 C C . GLU A 1 186 ? 9.308 -8.295 1.096 1.00 97.69 186 GLU A C 1
ATOM 1491 O O . GLU A 1 186 ? 10.401 -7.868 0.710 1.00 97.69 186 GLU A O 1
ATOM 1496 N N . MET A 1 187 ? 8.468 -7.579 1.839 1.00 96.94 187 MET A N 1
ATOM 1497 C CA . MET A 1 187 ? 8.790 -6.314 2.494 1.00 96.94 187 MET A CA 1
ATOM 1498 C C . MET A 1 187 ? 8.059 -6.274 3.835 1.00 96.94 187 MET A C 1
ATOM 1500 O O . MET A 1 187 ? 6.864 -6.533 3.879 1.00 96.94 187 MET A O 1
ATOM 1504 N N . VAL A 1 188 ? 8.778 -5.964 4.916 1.00 95.88 188 VAL A N 1
ATOM 1505 C CA . VAL A 1 188 ? 8.216 -5.941 6.272 1.00 95.88 188 VAL A CA 1
ATOM 1506 C C . VAL A 1 188 ? 8.418 -4.580 6.932 1.00 95.88 188 VAL A C 1
ATOM 1508 O O . VAL A 1 188 ? 9.500 -3.994 6.829 1.00 95.88 188 VAL A O 1
ATOM 1511 N N . VAL A 1 189 ? 7.388 -4.099 7.631 1.00 96.56 189 VAL A N 1
ATOM 1512 C CA . VAL A 1 189 ? 7.365 -2.813 8.342 1.00 96.56 189 VAL A CA 1
ATOM 1513 C C . VAL A 1 189 ? 7.026 -3.042 9.824 1.00 96.56 189 VAL A C 1
ATOM 1515 O O . VAL A 1 189 ? 5.863 -2.947 10.224 1.00 96.56 189 VAL A O 1
ATOM 1518 N N . PRO A 1 190 ? 8.024 -3.378 10.665 1.00 95.62 190 PRO A N 1
ATOM 1519 C CA . PRO A 1 190 ? 7.824 -3.531 12.102 1.00 95.62 190 PRO A CA 1
ATOM 1520 C C . PRO A 1 190 ? 7.781 -2.164 12.795 1.00 95.62 190 PRO A C 1
ATOM 1522 O O . PRO A 1 190 ? 8.688 -1.341 12.640 1.00 95.62 190 PRO A O 1
ATOM 1525 N N . TYR A 1 191 ? 6.743 -1.920 13.591 1.00 95.81 191 TYR A N 1
ATOM 1526 C CA . TYR A 1 191 ? 6.621 -0.700 14.387 1.00 95.81 191 TYR A CA 1
ATOM 1527 C C . TYR A 1 191 ? 7.346 -0.862 15.727 1.00 95.81 191 TYR A C 1
ATOM 1529 O O . TYR A 1 191 ? 7.271 -1.902 16.374 1.00 95.81 191 TYR A O 1
ATOM 1537 N N . GLY A 1 192 ? 8.043 0.192 16.156 1.00 96.81 192 GLY A N 1
ATOM 1538 C CA . GLY A 1 192 ? 8.892 0.177 17.354 1.00 96.81 192 GLY A CA 1
ATOM 1539 C C . GLY A 1 192 ? 8.230 0.651 18.652 1.00 96.81 192 GLY A C 1
ATOM 1540 O O . GLY A 1 192 ? 8.941 0.868 19.630 1.00 96.81 192 GLY A O 1
ATOM 1541 N N . ASP A 1 193 ? 6.913 0.869 18.673 1.00 94.81 193 ASP A N 1
ATOM 1542 C CA . ASP A 1 193 ? 6.196 1.256 19.895 1.00 94.81 193 ASP A CA 1
ATOM 1543 C C . ASP A 1 193 ? 5.810 -0.003 20.691 1.00 94.81 193 ASP A C 1
ATOM 1545 O O . ASP A 1 193 ? 5.036 -0.818 20.187 1.00 94.81 193 ASP A O 1
ATOM 1549 N N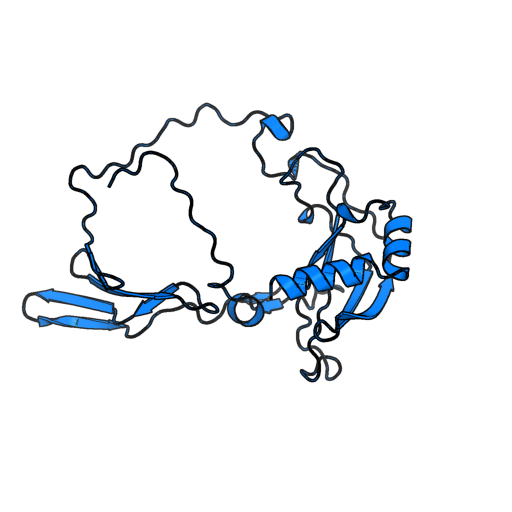 . PRO A 1 194 ? 6.328 -0.189 21.920 1.00 93.75 194 PRO A N 1
ATOM 1550 C CA . PRO A 1 194 ? 6.059 -1.382 22.717 1.00 93.75 194 PRO A CA 1
ATOM 1551 C C . PRO A 1 194 ? 4.664 -1.395 23.359 1.00 93.75 194 PRO A C 1
ATOM 1553 O O . PRO A 1 194 ? 4.300 -2.392 23.982 1.00 93.75 194 PRO A O 1
ATOM 1556 N N . ASN A 1 195 ? 3.894 -0.308 23.276 1.00 88.94 195 ASN A N 1
ATOM 1557 C CA . ASN A 1 195 ? 2.591 -0.215 23.925 1.00 88.94 195 ASN A CA 1
ATOM 1558 C C . ASN A 1 195 ? 1.488 -0.880 23.095 1.00 88.94 195 ASN A C 1
ATOM 1560 O O . ASN A 1 195 ? 1.568 -0.990 21.871 1.00 88.94 195 ASN A O 1
ATOM 1564 N N . ASP A 1 196 ? 0.417 -1.302 23.763 1.00 82.19 196 ASP A N 1
ATOM 1565 C CA . ASP A 1 196 ? -0.826 -1.688 23.096 1.00 82.19 196 ASP A CA 1
ATOM 1566 C C . ASP A 1 196 ? -1.521 -0.448 22.487 1.00 82.19 196 ASP A C 1
ATOM 1568 O O . ASP A 1 196 ? -1.524 0.603 23.134 1.00 82.19 196 ASP A O 1
ATOM 1572 N N . PRO A 1 197 ? -2.096 -0.532 21.270 1.00 84.25 197 PRO A N 1
ATOM 1573 C CA . PRO A 1 197 ? -2.164 -1.694 20.374 1.00 84.25 197 PRO A CA 1
ATOM 1574 C C . PRO A 1 197 ? -1.011 -1.761 19.350 1.00 84.25 197 PRO A C 1
ATOM 1576 O O . PRO A 1 197 ? -1.130 -2.456 18.342 1.00 84.25 197 PRO A O 1
ATOM 1579 N N . HIS A 1 198 ? 0.075 -1.008 19.532 1.00 90.69 198 HIS A N 1
ATOM 1580 C CA . HIS A 1 198 ? 1.100 -0.776 18.509 1.00 90.69 198 HIS A CA 1
ATOM 1581 C C . HIS A 1 198 ? 2.173 -1.864 18.406 1.00 90.69 198 HIS A C 1
ATOM 1583 O O . HIS A 1 198 ? 2.631 -2.120 17.295 1.00 90.69 198 HIS A O 1
ATOM 1589 N N . TYR A 1 199 ? 2.517 -2.551 19.499 1.00 90.12 199 TYR A N 1
ATOM 1590 C CA . TYR A 1 199 ? 3.588 -3.565 19.515 1.00 90.12 199 TYR A CA 1
ATOM 1591 C C . TYR A 1 199 ? 3.395 -4.705 18.498 1.00 90.12 199 TYR A C 1
ATOM 1593 O O . TYR A 1 199 ? 4.355 -5.336 18.057 1.00 90.12 199 TYR A O 1
ATOM 1601 N N . ARG A 1 200 ? 2.140 -4.986 18.130 1.00 89.88 200 ARG A N 1
ATOM 1602 C CA . ARG A 1 200 ? 1.766 -6.025 17.161 1.00 89.88 200 ARG A CA 1
ATOM 1603 C C . ARG A 1 200 ? 1.893 -5.589 15.703 1.00 89.88 200 ARG A C 1
ATOM 1605 O O . ARG A 1 200 ? 1.847 -6.442 14.822 1.00 89.88 200 ARG A O 1
ATOM 1612 N N . LYS A 1 201 ? 2.024 -4.288 15.420 1.00 93.38 201 LYS A N 1
ATOM 1613 C CA . LYS A 1 201 ? 2.032 -3.760 14.049 1.00 93.38 201 LYS A CA 1
ATOM 1614 C C . LYS A 1 201 ? 3.315 -4.190 13.338 1.00 93.38 201 LYS A C 1
ATOM 1616 O O . LYS A 1 201 ? 4.388 -3.640 13.572 1.00 93.38 201 LYS A O 1
ATOM 1621 N N . ASN A 1 202 ? 3.177 -5.192 12.480 1.00 94.44 202 ASN A N 1
ATOM 1622 C CA . ASN A 1 202 ? 4.252 -5.789 11.699 1.00 94.44 202 ASN A CA 1
ATOM 1623 C C . ASN A 1 202 ? 3.679 -6.166 10.333 1.00 94.44 202 ASN A C 1
ATOM 1625 O O . ASN A 1 202 ? 3.331 -7.321 10.115 1.00 94.44 202 ASN A O 1
ATOM 1629 N N . ALA A 1 203 ? 3.514 -5.180 9.453 1.00 93.81 203 ALA A N 1
ATOM 1630 C CA . ALA A 1 203 ? 2.934 -5.421 8.136 1.00 93.81 203 ALA A CA 1
ATOM 1631 C C . ALA A 1 203 ? 3.947 -6.144 7.242 1.00 93.81 203 ALA A C 1
ATOM 1633 O O . ALA A 1 203 ? 5.102 -5.721 7.151 1.00 93.81 203 ALA A O 1
ATOM 1634 N N . PHE A 1 204 ? 3.528 -7.236 6.611 1.00 96.38 204 PHE A N 1
ATOM 1635 C CA . PHE A 1 204 ? 4.256 -7.928 5.550 1.00 96.38 204 PHE A CA 1
ATOM 1636 C C . PHE A 1 204 ? 3.615 -7.563 4.212 1.00 96.38 204 PHE A C 1
ATOM 1638 O O . PHE A 1 204 ? 2.880 -8.355 3.626 1.00 96.38 204 PHE A O 1
ATOM 1645 N N . ASP A 1 205 ? 3.870 -6.353 3.726 1.00 95.19 205 ASP A N 1
ATOM 1646 C CA . ASP A 1 205 ? 3.140 -5.737 2.615 1.00 95.19 205 ASP A CA 1
ATOM 1647 C C . ASP A 1 205 ? 3.083 -6.610 1.348 1.00 95.19 205 ASP A C 1
ATOM 1649 O O . ASP A 1 205 ? 2.085 -6.591 0.625 1.00 95.19 205 ASP A O 1
ATOM 1653 N N . ALA A 1 206 ? 4.124 -7.397 1.040 1.00 95.50 206 ALA A N 1
ATOM 1654 C CA . ALA A 1 206 ? 4.057 -8.287 -0.118 1.00 95.50 206 ALA A CA 1
ATOM 1655 C C . ALA A 1 206 ? 3.222 -9.537 0.181 1.00 95.50 206 ALA A C 1
ATOM 1657 O O . ALA A 1 206 ? 2.428 -9.951 -0.661 1.00 95.50 206 ALA A O 1
ATOM 1658 N N . GLY A 1 207 ? 3.425 -10.169 1.337 1.00 94.88 207 GLY A N 1
ATOM 1659 C CA . GLY A 1 207 ? 2.740 -11.399 1.738 1.00 94.88 207 GLY A CA 1
ATOM 1660 C C . GLY A 1 207 ? 1.267 -11.226 2.117 1.00 94.88 207 GLY A C 1
ATOM 1661 O O . GLY A 1 207 ? 0.462 -12.102 1.797 1.00 94.88 207 GLY A O 1
ATOM 1662 N N . GLU A 1 208 ? 0.921 -10.122 2.773 1.00 93.50 208 GLU A N 1
ATOM 1663 C CA . GLU A 1 208 ? -0.409 -9.849 3.328 1.00 93.50 208 GLU A CA 1
ATOM 1664 C C . GLU A 1 208 ? -1.293 -9.080 2.339 1.00 93.50 208 GLU A C 1
ATOM 1666 O O . GLU A 1 208 ? -2.435 -9.481 2.099 1.00 93.50 208 GLU A O 1
ATOM 1671 N N . ASP A 1 209 ? -0.752 -8.041 1.696 1.00 91.81 209 ASP A N 1
ATOM 1672 C CA . ASP A 1 209 ? -1.525 -7.152 0.819 1.00 91.81 209 ASP A CA 1
ATOM 1673 C C . ASP A 1 209 ? -1.236 -7.355 -0.678 1.00 91.81 209 ASP A C 1
ATOM 1675 O O . ASP A 1 209 ? -2.148 -7.301 -1.513 1.00 91.81 209 ASP A O 1
ATOM 1679 N N . GLY A 1 210 ? 0.025 -7.621 -1.023 1.00 94.88 210 GLY A N 1
ATOM 1680 C CA . GLY A 1 210 ? 0.520 -7.809 -2.385 1.00 94.88 210 GLY A CA 1
ATOM 1681 C C . GLY A 1 210 ? 0.959 -6.506 -3.056 1.00 94.88 210 GLY A C 1
ATOM 1682 O O . GLY A 1 210 ? 0.144 -5.648 -3.400 1.00 94.88 210 GLY A O 1
ATOM 1683 N N . LEU A 1 211 ? 2.257 -6.382 -3.348 1.00 96.25 211 LEU A N 1
ATOM 1684 C CA . LEU A 1 211 ? 2.847 -5.181 -3.957 1.00 96.25 211 LEU A CA 1
ATOM 1685 C C . LEU A 1 211 ? 2.287 -4.901 -5.354 1.00 96.25 211 LEU A C 1
ATOM 1687 O O . LEU A 1 211 ? 2.065 -3.755 -5.733 1.00 96.25 211 LEU A O 1
ATOM 1691 N N . GLY A 1 212 ? 2.067 -5.956 -6.141 1.00 96.25 212 GLY A N 1
ATOM 1692 C CA . GLY A 1 212 ? 1.579 -5.814 -7.509 1.00 96.25 212 GLY A CA 1
ATOM 1693 C C . GLY A 1 212 ? 0.100 -5.478 -7.577 1.00 96.25 212 GLY A C 1
ATOM 1694 O O . GLY A 1 212 ? -0.318 -4.675 -8.406 1.00 96.25 212 GLY A O 1
ATOM 1695 N N . LYS A 1 213 ? -0.692 -6.066 -6.681 1.00 94.38 213 LYS A N 1
ATOM 1696 C CA . LYS A 1 213 ? -2.118 -5.775 -6.552 1.00 94.38 213 LYS A CA 1
ATOM 1697 C C . LYS A 1 213 ? -2.364 -4.310 -6.181 1.00 94.38 213 LYS A C 1
ATOM 1699 O O . LYS A 1 213 ? -3.309 -3.716 -6.688 1.00 94.38 213 LYS A O 1
ATOM 1704 N N . ASN A 1 214 ? -1.496 -3.741 -5.348 1.00 94.25 214 ASN A N 1
ATOM 1705 C CA . ASN A 1 214 ? -1.572 -2.350 -4.901 1.00 94.25 214 ASN A CA 1
ATOM 1706 C C . ASN A 1 214 ? -0.782 -1.373 -5.794 1.00 94.25 214 ASN A C 1
ATOM 1708 O O . ASN A 1 214 ? -0.537 -0.230 -5.409 1.00 94.25 214 ASN A O 1
ATOM 1712 N N . ALA A 1 215 ? -0.367 -1.790 -6.994 1.00 96.19 215 ALA A N 1
ATOM 1713 C CA . ALA A 1 215 ? 0.358 -0.910 -7.900 1.00 96.19 215 ALA A CA 1
ATOM 1714 C C . ALA A 1 215 ? -0.552 0.181 -8.484 1.00 96.19 215 ALA A C 1
ATOM 1716 O O . ALA A 1 215 ? -1.585 -0.089 -9.099 1.00 96.19 215 ALA A O 1
ATOM 1717 N N . HIS A 1 216 ? -0.125 1.435 -8.347 1.00 94.12 216 HIS A N 1
ATOM 1718 C CA . HIS A 1 216 ? -0.843 2.581 -8.895 1.00 94.12 216 HIS A CA 1
ATOM 1719 C C . HIS A 1 216 ? -0.693 2.708 -10.416 1.00 94.12 216 HIS A C 1
ATOM 1721 O O . HIS A 1 216 ? 0.355 2.418 -10.998 1.00 94.12 216 HIS A O 1
ATOM 1727 N N . SER A 1 217 ? -1.722 3.270 -11.054 1.00 95.31 217 SER A N 1
ATOM 1728 C CA . SER A 1 217 ? -1.610 3.773 -12.425 1.00 95.31 217 SER A CA 1
ATOM 1729 C C . SER A 1 217 ? -0.723 5.018 -12.452 1.00 95.31 217 SER A C 1
ATOM 1731 O O . SER A 1 217 ? -1.073 6.058 -11.890 1.00 95.31 217 SER A O 1
ATOM 1733 N N . LEU A 1 218 ? 0.431 4.921 -13.114 1.00 93.75 218 LEU A N 1
ATOM 1734 C CA . LEU A 1 218 ? 1.368 6.035 -13.237 1.00 93.75 218 LEU A CA 1
ATOM 1735 C C . LEU A 1 218 ? 0.791 7.121 -14.152 1.00 93.75 218 LEU A C 1
ATOM 1737 O O . LEU A 1 218 ? 0.408 6.854 -15.292 1.00 93.75 218 LEU A O 1
ATOM 1741 N N . LYS A 1 219 ? 0.756 8.366 -13.668 1.00 89.44 219 LYS A N 1
ATOM 1742 C CA . LYS A 1 219 ? 0.349 9.522 -14.473 1.00 89.44 219 LYS A CA 1
ATOM 1743 C C . LYS A 1 219 ? 1.551 10.099 -15.209 1.00 89.44 219 LYS A C 1
ATOM 1745 O O . LYS A 1 219 ? 2.608 10.323 -14.625 1.00 89.44 219 LYS A O 1
ATOM 1750 N N . LYS A 1 220 ? 1.370 10.394 -16.495 1.00 83.88 220 LYS A N 1
ATOM 1751 C CA . LYS A 1 220 ? 2.340 11.165 -17.271 1.00 83.88 220 LYS A CA 1
ATOM 1752 C C . LYS A 1 220 ? 2.357 12.602 -16.751 1.00 83.88 220 LYS A C 1
ATOM 1754 O O . LYS A 1 220 ? 1.320 13.260 -16.739 1.00 83.88 220 LYS A O 1
ATOM 1759 N N . VAL A 1 221 ? 3.525 13.090 -16.348 1.00 66.19 221 VAL A N 1
ATOM 1760 C CA . VAL A 1 221 ? 3.712 14.482 -15.923 1.00 66.19 221 VAL A CA 1
ATOM 1761 C C . VAL A 1 221 ? 4.438 15.226 -17.047 1.00 66.19 221 VAL A C 1
ATOM 1763 O O . VAL A 1 221 ? 5.596 14.939 -17.337 1.00 66.19 221 VAL A O 1
ATOM 1766 N N . GLY A 1 222 ? 3.744 16.156 -17.710 1.00 60.84 222 GLY A N 1
ATOM 1767 C CA . GLY A 1 222 ? 4.312 17.034 -18.742 1.00 60.84 222 GLY A CA 1
ATOM 1768 C C . GLY A 1 222 ? 4.592 16.394 -20.113 1.00 60.84 222 GLY A C 1
ATOM 1769 O O . GLY A 1 222 ? 4.238 15.247 -20.401 1.00 60.84 222 GLY A O 1
ATOM 1770 N N . TYR A 1 223 ? 5.222 17.184 -20.989 1.00 49.50 223 TYR A N 1
ATOM 1771 C CA . TYR A 1 223 ? 5.559 16.839 -22.376 1.00 49.50 223 TYR A CA 1
ATOM 1772 C C . TYR A 1 223 ? 6.740 15.858 -22.465 1.00 49.50 223 TYR A C 1
ATOM 1774 O O . TYR A 1 223 ? 7.769 16.162 -23.056 1.00 49.50 223 TYR A O 1
ATOM 1782 N N . ILE A 1 224 ? 6.604 14.661 -21.894 1.00 48.41 224 ILE A N 1
ATOM 1783 C CA . ILE A 1 224 ? 7.462 13.531 -22.268 1.00 48.41 224 ILE A CA 1
ATOM 1784 C C . ILE A 1 224 ? 6.958 13.048 -23.633 1.00 48.41 224 ILE A C 1
ATOM 1786 O O . ILE A 1 224 ? 6.025 12.248 -23.721 1.00 48.41 224 ILE A O 1
ATOM 1790 N N . LEU A 1 225 ? 7.469 13.638 -24.707 1.00 43.09 225 LEU A N 1
ATOM 1791 C CA . LEU A 1 225 ? 7.214 13.195 -26.076 1.00 43.09 225 LEU A CA 1
ATOM 1792 C C . LEU A 1 225 ? 8.273 12.135 -26.408 1.00 43.09 225 LEU A C 1
ATOM 1794 O O . LEU A 1 225 ? 9.465 12.434 -26.356 1.00 43.0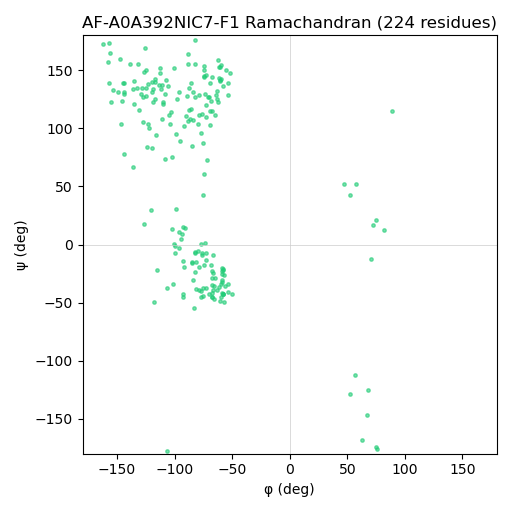9 225 LEU A O 1
ATOM 1798 N N . PHE A 1 226 ? 7.821 10.902 -26.647 1.00 46.31 226 PHE A N 1
ATOM 1799 C CA . PHE A 1 226 ? 8.627 9.845 -27.260 1.00 46.31 226 PHE A CA 1
ATOM 1800 C C . PHE A 1 226 ? 8.467 9.903 -28.774 1.00 46.31 226 PHE A C 1
ATOM 1802 O O . PHE A 1 226 ? 7.353 10.283 -29.212 1.00 46.31 226 PHE A O 1
#

Secondary structure (DSSP, 8-state):
-HHHHHHHHHHHHH-HHHHHHHHTTT---GGGEEEE--B---SSGGG-TTS-EE--EEEE--S-S-TT--GGGSB--SEEEEEETTTTEEEEEEE---PPPPPP-GGG--S-GGGGT--------------TT--SEEEETTEEEETTEEEEEEEETTTEEEEEEEEEE-GGG-EEEEEEEEE----EEE----STTTTT-EEEIIIII-TTTT---PPP-S----